Protein AF-A0A414LHN9-F1 (afdb_monomer_lite)

Radius of gyration: 17.64 Å; chains: 1; bounding box: 40×45×46 Å

Foldseek 3Di:
DPVVVVLLVLLVPDDPPPPLQQLLLLLLLVLLCVQPVDCSSVVSLLVNVVVCLVCVVPPNVPRDLLSSQSNLVSLVVNCVVPVDCSSVVVLVVSVVSQVPFDAAPLGAGDHPPCNPPQDALQSLLSHLLSVLLCCLPPNVVPCVVVNLSNLVPHDDDPRLLSSLNSLLSSLVSHDCVPVVSNVVSLVVSVVSLVPDDDDDPCLLSLLSSLLSQLSCCVVVSDPCVPRVVSSLVSLVVNSVDDDDSNDSNSSSSNSSSVSSNSRDD

pLDDT: mean 88.61, std 10.8, range [51.28, 98.5]

Organism: NCBI:txid360807

Sequence (265 aa):
MDFDKTIGGYLENTEWKGRTDIGCLLNGCRQMYAATQDERYQKFILQYVEKMSEEWENVFSKTDVTKKINAGSAWIFAYEKTGEEKYKEYIERMKDDLMGLSRTAEGSLCEEGDHKKLMTGQHLYEVLPFYMEYETRYHNKAGYNDIVNQLTEMRSGKDAIWYVMALIDVLDHMSIEIFEHYKSLQEIFKKTIKCIPLGGDAKMQKVCMGYAILKACNIGILNPEKYLETGRTLIDGAIDEPFDQKDDVSMGIMMMAYAQFIRVM

Secondary structure (DSSP, 8-state):
--HHHHHHHHHHHS--TT--S-HHHHHHHHHHHHHH--HHHHHHHHHHHHHHHHTTTTTGGGS-HHHHHHTTHHHHHHHHHH--HHHHHHHHHHHHHHHTSEE-TT--EE-TT-TTSPPPHHHHHHHHHHHHHHHHHHSTTTTHHHHHHHHHHPPP-TTHHHHHHHHHHHHHHS-TTSHHHHHHHHHHHHHHHHHS---SS-HHHHHHHHHHHHHHHHTTSS-HHHHHHHHHHHHHHHHTS---TT-HHHHHHHHHHHHHHHH--

Structure (mmCIF, N/CA/C/O backbone):
data_AF-A0A414LHN9-F1
#
_entry.id   AF-A0A414LHN9-F1
#
loop_
_atom_site.group_PDB
_atom_site.id
_atom_site.type_symbol
_atom_site.label_atom_id
_atom_site.label_alt_id
_atom_site.label_comp_id
_atom_site.label_asym_id
_atom_site.label_entity_id
_atom_site.label_seq_id
_atom_site.pdbx_PDB_ins_code
_atom_site.Cartn_x
_atom_site.Cartn_y
_atom_site.Cartn_z
_atom_site.occupancy
_atom_site.B_iso_or_equiv
_atom_site.auth_seq_id
_atom_site.auth_comp_id
_atom_site.auth_asym_id
_atom_site.auth_atom_id
_atom_site.pdbx_PDB_model_num
ATOM 1 N N . MET A 1 1 ? 1.727 -19.944 16.161 1.00 57.16 1 MET A N 1
ATOM 2 C CA . MET A 1 1 ? 1.417 -18.734 16.963 1.00 57.16 1 MET A CA 1
ATOM 3 C C . MET A 1 1 ? 0.062 -18.195 16.513 1.00 57.16 1 MET A C 1
ATOM 5 O O . MET A 1 1 ? -0.213 -18.299 15.328 1.00 57.16 1 MET A O 1
ATOM 9 N N . ASP A 1 2 ? -0.790 -17.673 17.401 1.00 74.75 2 ASP A N 1
ATOM 10 C CA . ASP A 1 2 ? -2.015 -16.972 16.968 1.00 74.75 2 ASP A CA 1
ATOM 11 C C . ASP A 1 2 ? -1.632 -15.545 16.554 1.00 74.75 2 ASP A C 1
ATOM 13 O O . ASP A 1 2 ? -1.394 -14.680 17.400 1.00 74.75 2 ASP A O 1
ATOM 17 N N . PHE A 1 3 ? -1.462 -15.347 15.247 1.00 77.25 3 PHE A N 1
ATOM 18 C CA . PHE A 1 3 ? -0.958 -14.097 14.689 1.00 77.25 3 PHE A CA 1
ATOM 19 C C . PHE A 1 3 ? -1.937 -12.934 14.912 1.00 77.25 3 PHE A C 1
ATOM 21 O O . PHE A 1 3 ? -1.505 -11.835 15.264 1.00 77.25 3 PHE A O 1
ATOM 28 N N . ASP A 1 4 ? -3.246 -13.192 14.851 1.00 75.31 4 ASP A N 1
ATOM 29 C CA . ASP A 1 4 ? -4.282 -12.188 15.118 1.00 75.31 4 ASP A CA 1
ATOM 30 C C . ASP A 1 4 ? -4.257 -11.720 16.573 1.00 75.31 4 ASP A C 1
ATOM 32 O O . ASP A 1 4 ? -4.419 -10.528 16.861 1.00 75.31 4 ASP A O 1
ATOM 36 N N . LYS A 1 5 ? -3.997 -12.636 17.513 1.00 79.00 5 LYS A N 1
ATOM 37 C CA . LYS A 1 5 ? -3.794 -12.276 18.920 1.00 79.00 5 LYS A CA 1
ATOM 38 C C . LYS A 1 5 ? -2.545 -11.415 19.116 1.00 79.00 5 LYS A C 1
ATOM 40 O O . LYS A 1 5 ? -2.595 -10.452 19.882 1.00 79.00 5 LYS A O 1
ATOM 45 N N . THR A 1 6 ? -1.445 -11.731 18.430 1.00 82.06 6 THR A N 1
ATOM 46 C CA . THR A 1 6 ? -0.209 -10.932 18.479 1.00 82.06 6 THR A CA 1
ATOM 47 C C . THR A 1 6 ? -0.441 -9.518 17.949 1.00 82.06 6 THR A C 1
ATOM 49 O O . THR A 1 6 ? -0.051 -8.556 18.611 1.00 82.06 6 THR A O 1
ATOM 52 N N . ILE A 1 7 ? -1.125 -9.375 16.809 1.00 83.38 7 ILE A N 1
ATOM 53 C CA . ILE A 1 7 ? -1.461 -8.061 16.251 1.00 83.38 7 ILE A CA 1
ATOM 54 C C . ILE A 1 7 ? -2.388 -7.286 17.194 1.00 83.38 7 ILE A C 1
ATOM 56 O O . ILE A 1 7 ? -2.150 -6.111 17.459 1.00 83.38 7 ILE A O 1
ATOM 60 N N . GLY A 1 8 ? -3.424 -7.933 17.740 1.00 81.81 8 GLY A N 1
ATOM 61 C CA . GLY A 1 8 ? -4.334 -7.292 18.692 1.00 81.81 8 GLY A CA 1
ATOM 62 C C . GLY A 1 8 ? -3.591 -6.726 19.903 1.00 81.81 8 GLY A C 1
ATOM 63 O O . GLY A 1 8 ? -3.731 -5.548 20.221 1.00 81.81 8 GLY A O 1
ATOM 64 N N . GLY A 1 9 ? -2.716 -7.534 20.512 1.00 83.00 9 GLY A N 1
ATOM 65 C CA . GLY A 1 9 ? -1.874 -7.085 21.620 1.00 83.00 9 GLY A CA 1
ATOM 66 C C . GLY A 1 9 ? -0.909 -5.961 21.231 1.00 83.00 9 GLY A C 1
ATOM 67 O O . GLY A 1 9 ? -0.658 -5.071 22.040 1.00 83.00 9 GLY A O 1
ATOM 68 N N . TYR A 1 10 ? -0.390 -5.959 20.002 1.00 84.25 10 TYR A N 1
ATOM 69 C CA . TYR A 1 10 ? 0.449 -4.873 19.497 1.00 84.25 10 TYR A CA 1
ATOM 70 C C . TYR A 1 10 ? -0.323 -3.550 19.420 1.00 84.25 10 TYR A C 1
ATOM 72 O O . TYR A 1 10 ? 0.146 -2.536 19.941 1.00 84.25 10 TYR A O 1
ATOM 80 N N . LEU A 1 11 ? -1.521 -3.558 18.823 1.00 85.44 11 LEU A N 1
ATOM 81 C CA . LEU A 1 11 ? -2.354 -2.359 18.667 1.00 85.44 11 LEU A CA 1
ATOM 82 C C . LEU A 1 11 ? -2.838 -1.802 20.016 1.00 85.44 11 LEU A C 1
ATOM 84 O O . LEU A 1 11 ? -2.952 -0.589 20.164 1.00 85.44 11 LEU A O 1
ATOM 88 N N . GLU A 1 12 ? -3.094 -2.667 21.003 1.00 82.31 12 GLU A N 1
ATOM 89 C CA . GLU A 1 12 ? -3.543 -2.268 22.346 1.00 82.31 12 GLU A CA 1
ATOM 90 C C . GLU A 1 12 ? -2.423 -1.685 23.221 1.00 82.31 12 GLU A C 1
ATOM 92 O O . GLU A 1 12 ? -2.675 -0.780 24.015 1.00 82.31 12 GLU A O 1
ATOM 97 N N . ASN A 1 13 ? -1.193 -2.197 23.099 1.00 74.56 13 ASN A N 1
ATOM 98 C CA . ASN A 1 13 ? -0.089 -1.841 24.001 1.00 74.56 13 ASN A CA 1
ATOM 99 C C . ASN A 1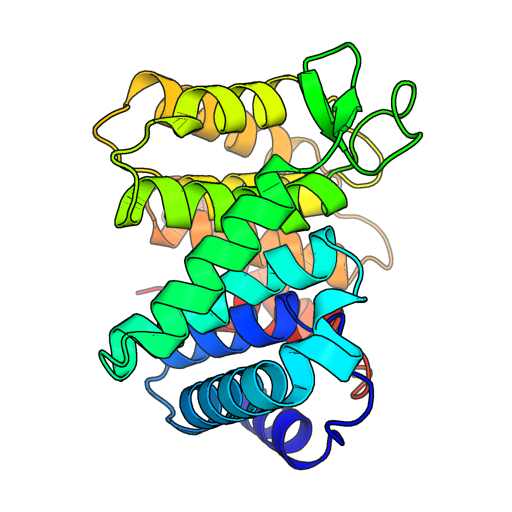 13 ? 0.817 -0.727 23.487 1.00 74.56 13 ASN A C 1
ATOM 101 O O . ASN A 1 13 ? 1.634 -0.200 24.245 1.00 74.56 13 ASN A O 1
ATOM 105 N N . THR A 1 14 ? 0.750 -0.394 22.204 1.00 65.44 14 THR A N 1
ATOM 106 C CA . THR A 1 14 ? 1.666 0.601 21.667 1.00 65.44 14 THR A CA 1
ATOM 107 C C . THR A 1 14 ? 1.131 2.018 21.941 1.00 65.44 14 THR A C 1
ATOM 109 O O . THR A 1 14 ? 0.052 2.413 21.497 1.00 65.44 14 THR A O 1
ATOM 112 N N . GLU A 1 15 ? 1.896 2.819 22.690 1.00 67.00 15 GLU A N 1
ATOM 113 C CA . GLU A 1 15 ? 1.552 4.220 22.952 1.00 67.00 15 GLU A CA 1
ATOM 114 C C . GLU A 1 15 ? 1.544 5.032 21.648 1.00 67.00 15 GLU A C 1
ATOM 116 O O . GLU A 1 15 ? 2.313 4.787 20.717 1.00 67.00 15 GLU A O 1
ATOM 121 N N . TRP A 1 16 ? 0.646 6.010 21.556 1.00 64.56 16 TRP A N 1
ATOM 122 C CA . TRP A 1 16 ? 0.495 6.836 20.354 1.00 64.56 16 TRP A CA 1
ATOM 123 C C . TRP A 1 16 ? 1.640 7.856 20.163 1.00 64.56 16 TRP A C 1
ATOM 125 O O . TRP A 1 16 ? 1.890 8.301 19.044 1.00 64.56 16 TRP A O 1
ATOM 135 N N . LYS A 1 17 ? 2.334 8.265 21.235 1.00 57.22 17 LYS A N 1
ATOM 136 C CA . LYS A 1 17 ? 3.267 9.406 21.192 1.00 57.22 17 LYS A CA 1
ATOM 137 C C . LYS A 1 17 ? 4.420 9.164 20.210 1.00 57.22 17 LYS A C 1
ATOM 139 O O . LYS A 1 17 ? 5.255 8.300 20.445 1.00 57.22 17 LYS A O 1
ATOM 144 N N . GLY A 1 18 ? 4.494 9.995 19.166 1.00 60.53 18 GLY A N 1
ATOM 145 C CA . GLY A 1 18 ? 5.629 10.045 18.235 1.00 60.53 18 GLY A CA 1
ATOM 146 C C . GLY A 1 18 ? 5.525 9.151 16.994 1.00 60.53 18 GLY A C 1
ATOM 147 O O . GLY A 1 18 ? 6.531 8.970 16.316 1.00 60.53 18 GLY A O 1
ATOM 148 N N . ARG A 1 19 ? 4.342 8.607 16.669 1.00 73.88 19 ARG A N 1
ATOM 149 C CA . ARG A 1 19 ? 4.149 7.734 15.494 1.00 73.88 19 ARG A CA 1
ATOM 150 C C . ARG A 1 19 ? 3.814 8.492 14.217 1.00 73.88 19 ARG A C 1
ATOM 152 O O . ARG A 1 19 ? 2.662 8.580 13.788 1.00 73.88 19 ARG A O 1
ATOM 159 N N . THR A 1 20 ? 4.851 9.044 13.613 1.00 73.38 20 THR A N 1
ATOM 160 C CA . THR A 1 20 ? 4.761 9.745 12.329 1.00 73.38 20 THR A CA 1
ATOM 161 C C . THR A 1 20 ? 5.183 8.874 11.144 1.00 73.38 20 THR A C 1
ATOM 163 O O . THR A 1 20 ? 4.899 9.222 10.005 1.00 73.38 20 THR A O 1
ATOM 166 N N . ASP A 1 21 ? 5.794 7.716 11.410 1.00 83.12 21 ASP A N 1
ATOM 167 C CA . ASP A 1 21 ? 6.283 6.748 10.420 1.00 83.12 21 ASP A CA 1
ATOM 168 C C . ASP A 1 21 ? 5.494 5.428 10.475 1.00 83.12 21 ASP A C 1
ATOM 170 O O . ASP A 1 21 ? 6.026 4.348 10.713 1.00 83.12 21 ASP A O 1
ATOM 174 N N . ILE A 1 22 ? 4.171 5.537 10.364 1.00 90.88 22 ILE A N 1
ATOM 175 C CA . ILE A 1 22 ? 3.222 4.442 10.631 1.00 90.88 22 ILE A CA 1
ATOM 176 C C . ILE A 1 22 ? 2.451 4.010 9.372 1.00 90.88 22 ILE A C 1
ATOM 178 O O . ILE A 1 22 ? 1.551 3.173 9.438 1.00 90.88 22 ILE A O 1
ATOM 182 N N . GLY A 1 23 ? 2.788 4.560 8.201 1.00 94.38 23 GLY A N 1
ATOM 183 C CA . GLY A 1 23 ? 2.045 4.318 6.961 1.00 94.38 23 GLY A CA 1
ATOM 184 C C . GLY A 1 23 ? 1.912 2.830 6.616 1.00 94.38 23 GLY A C 1
ATOM 185 O O . GLY A 1 23 ? 0.815 2.355 6.322 1.00 94.38 23 GLY A O 1
ATOM 186 N N . CYS A 1 24 ? 2.981 2.042 6.787 1.00 95.31 24 CYS A N 1
ATOM 187 C CA . CYS A 1 24 ? 2.923 0.585 6.616 1.00 95.31 24 CYS A CA 1
ATOM 188 C C . CYS A 1 24 ? 1.933 -0.088 7.577 1.00 95.31 24 CYS A C 1
ATOM 190 O O . CYS A 1 24 ? 1.193 -0.976 7.157 1.00 95.31 24 CYS A O 1
ATOM 192 N N . LEU A 1 25 ? 1.894 0.320 8.850 1.00 94.62 25 LEU A N 1
ATOM 193 C CA . LEU A 1 25 ? 0.976 -0.251 9.838 1.00 94.62 25 LEU A CA 1
ATOM 194 C C . LEU A 1 25 ? -0.480 0.086 9.521 1.00 94.62 25 LEU A C 1
ATOM 196 O O . LEU A 1 25 ? -1.341 -0.786 9.619 1.00 94.62 25 LEU A O 1
ATOM 200 N N . LEU A 1 26 ? -0.760 1.324 9.108 1.00 96.06 26 LEU A N 1
ATOM 201 C CA . LEU A 1 26 ? -2.103 1.739 8.698 1.00 96.06 26 LEU A CA 1
ATOM 202 C C . LEU A 1 26 ? -2.565 0.970 7.456 1.00 96.06 26 LEU A C 1
ATOM 204 O O . LEU A 1 26 ? -3.689 0.466 7.431 1.00 96.06 26 LEU A O 1
ATOM 208 N N . ASN A 1 27 ? -1.683 0.800 6.467 1.00 97.62 27 ASN A N 1
ATOM 209 C CA . ASN A 1 27 ? -1.943 -0.036 5.296 1.00 97.62 27 ASN A CA 1
ATOM 210 C C . ASN A 1 27 ? -2.172 -1.506 5.686 1.00 97.62 27 ASN A C 1
ATOM 212 O O . ASN A 1 27 ? -3.122 -2.127 5.206 1.00 97.62 27 ASN A O 1
ATOM 216 N N . GLY A 1 28 ? -1.379 -2.043 6.615 1.00 96.31 28 GLY A N 1
ATOM 217 C CA . GLY A 1 28 ? -1.586 -3.363 7.211 1.00 96.31 28 GLY A CA 1
ATOM 218 C C . GLY A 1 28 ? -2.952 -3.502 7.878 1.00 96.31 28 GLY A C 1
ATOM 219 O O . GLY A 1 28 ? -3.674 -4.456 7.596 1.00 96.31 28 GLY A O 1
ATOM 220 N N . CYS A 1 29 ? -3.358 -2.528 8.697 1.00 96.12 29 CYS A N 1
ATOM 221 C CA . CYS A 1 29 ? -4.679 -2.506 9.329 1.00 96.12 29 CYS A CA 1
ATOM 222 C C . CYS A 1 29 ? -5.790 -2.466 8.276 1.00 96.12 29 CYS A C 1
ATOM 224 O O . CYS A 1 29 ? -6.762 -3.211 8.381 1.00 96.12 29 CYS A O 1
ATOM 226 N N . ARG A 1 30 ? -5.637 -1.645 7.231 1.00 97.12 30 ARG A N 1
ATOM 227 C CA . ARG A 1 30 ? -6.623 -1.523 6.150 1.00 97.12 30 ARG A CA 1
ATOM 228 C C . ARG A 1 30 ? -6.823 -2.856 5.433 1.00 97.12 30 ARG A C 1
ATOM 230 O O . ARG A 1 30 ? -7.958 -3.264 5.191 1.00 97.12 30 ARG A O 1
ATOM 237 N N . GLN A 1 31 ? -5.731 -3.552 5.123 1.00 97.12 31 GLN A N 1
ATOM 238 C CA . GLN A 1 31 ? -5.785 -4.851 4.452 1.00 97.12 31 GLN A CA 1
ATOM 239 C C . GLN A 1 31 ? -6.313 -5.962 5.363 1.00 97.12 31 GLN A C 1
ATOM 241 O O . GLN A 1 31 ? -7.119 -6.772 4.906 1.00 97.12 31 GLN A O 1
ATOM 246 N N . MET A 1 32 ? -5.927 -5.975 6.642 1.00 96.00 32 MET A N 1
ATOM 247 C CA . MET A 1 32 ? -6.473 -6.913 7.626 1.00 96.00 32 MET A CA 1
ATOM 248 C C . MET A 1 32 ? -7.975 -6.712 7.806 1.00 96.00 32 MET A C 1
ATOM 250 O O . MET A 1 32 ? -8.722 -7.678 7.716 1.00 96.00 32 MET A O 1
ATOM 254 N N . TYR A 1 33 ? -8.439 -5.467 7.947 1.00 95.88 33 TYR A N 1
ATOM 255 C CA . TYR A 1 33 ? -9.867 -5.160 7.993 1.00 95.88 33 TYR A CA 1
ATOM 256 C C . TYR A 1 33 ? -10.598 -5.675 6.746 1.00 95.88 33 TYR A C 1
ATOM 258 O O . TYR A 1 33 ? -11.637 -6.320 6.861 1.00 95.88 33 TYR A O 1
ATOM 266 N N . ALA A 1 34 ? -10.045 -5.451 5.549 1.00 95.25 34 ALA A N 1
ATOM 267 C CA . ALA A 1 34 ? -10.632 -5.963 4.312 1.00 95.25 34 ALA A CA 1
ATOM 268 C C . ALA A 1 34 ? -10.704 -7.503 4.284 1.00 95.25 34 ALA A C 1
ATOM 270 O O . ALA A 1 34 ? -11.672 -8.055 3.764 1.00 95.25 34 ALA A O 1
ATOM 271 N N . ALA A 1 35 ? -9.703 -8.185 4.847 1.00 94.56 35 ALA A N 1
ATOM 272 C CA . ALA A 1 35 ? -9.611 -9.641 4.884 1.00 94.56 35 ALA A CA 1
ATOM 273 C C . ALA A 1 35 ? -10.527 -10.295 5.933 1.00 94.56 35 ALA A C 1
ATOM 275 O O . ALA A 1 35 ? -11.103 -11.345 5.661 1.00 94.56 35 ALA A O 1
ATOM 276 N N . THR A 1 36 ? -10.656 -9.697 7.121 1.00 93.88 36 THR A N 1
ATOM 277 C CA . THR A 1 36 ? -11.288 -10.337 8.290 1.00 93.88 36 THR A CA 1
ATOM 278 C C . THR A 1 36 ? -12.607 -9.701 8.715 1.00 93.88 36 THR A C 1
ATOM 280 O O . THR A 1 36 ? -13.378 -10.337 9.426 1.00 93.88 36 THR A O 1
ATOM 283 N N . GLN A 1 37 ? -12.870 -8.455 8.305 1.00 93.62 37 GLN A N 1
ATOM 284 C CA . GLN A 1 37 ? -13.946 -7.600 8.828 1.00 93.62 37 GLN A CA 1
ATOM 285 C C . GLN A 1 37 ? -13.855 -7.326 10.343 1.00 93.62 37 GLN A C 1
ATOM 287 O O . GLN A 1 37 ? -14.825 -6.878 10.952 1.00 93.62 37 GLN A O 1
ATOM 292 N N . ASP A 1 38 ? -12.695 -7.553 10.967 1.00 93.38 38 ASP A N 1
ATOM 293 C CA . ASP A 1 38 ? -12.496 -7.287 12.392 1.00 93.38 38 ASP A CA 1
ATOM 294 C C . ASP A 1 38 ? -12.368 -5.780 12.665 1.00 93.38 38 ASP A C 1
ATOM 296 O O . ASP A 1 38 ? -11.432 -5.103 12.224 1.00 93.38 38 ASP A O 1
ATOM 300 N N . GLU A 1 39 ? -13.318 -5.244 13.430 1.00 93.62 39 GLU A N 1
ATOM 301 C CA . GLU A 1 39 ? -13.442 -3.814 13.709 1.00 93.62 39 GLU A CA 1
ATOM 302 C C . GLU A 1 39 ? -12.257 -3.216 14.473 1.00 93.62 39 GLU A C 1
ATOM 304 O O . GLU A 1 39 ? -12.074 -1.997 14.435 1.00 93.62 39 GLU A O 1
ATOM 309 N N . ARG A 1 40 ? -11.416 -4.024 15.135 1.00 92.69 40 ARG A N 1
ATOM 310 C CA . ARG A 1 40 ? -10.227 -3.526 15.848 1.00 92.69 40 ARG A CA 1
ATOM 311 C C . ARG A 1 40 ? -9.291 -2.757 14.914 1.00 92.69 40 ARG A C 1
ATOM 313 O O . ARG A 1 40 ? -8.775 -1.707 15.295 1.00 92.69 40 ARG A O 1
ATOM 320 N N . TYR A 1 41 ? -9.135 -3.226 13.676 1.00 94.31 41 TYR A N 1
ATOM 321 C CA . TYR A 1 41 ? -8.309 -2.574 12.660 1.00 94.31 41 TYR A CA 1
ATOM 322 C C . TYR A 1 41 ? -8.911 -1.249 12.182 1.00 94.31 41 TYR A C 1
ATOM 324 O O . TYR A 1 41 ? -8.214 -0.238 12.117 1.00 94.31 41 TYR A O 1
ATOM 332 N N . GLN A 1 42 ? -10.218 -1.231 11.896 1.00 95.19 42 GLN A N 1
ATOM 333 C CA . GLN A 1 42 ? -10.928 -0.005 11.524 1.00 95.19 42 GLN A CA 1
ATOM 334 C C . GLN A 1 42 ? -10.853 1.027 12.652 1.00 95.19 42 GLN A C 1
ATOM 336 O O . GLN A 1 42 ? -10.545 2.190 12.405 1.00 95.19 42 GLN A O 1
ATOM 341 N N . LYS A 1 43 ? -11.114 0.602 13.892 1.00 94.31 43 LYS A N 1
ATOM 342 C CA . LYS A 1 43 ? -11.067 1.466 15.071 1.00 94.31 43 LYS A CA 1
ATOM 343 C C . LYS A 1 43 ? -9.692 2.106 15.234 1.00 94.31 43 LYS A C 1
ATOM 345 O O . LYS A 1 43 ? -9.626 3.308 15.468 1.00 94.31 43 LYS A O 1
ATOM 350 N N . PHE A 1 44 ? -8.620 1.332 15.068 1.00 94.12 44 PHE A N 1
ATOM 351 C CA . PHE A 1 44 ? -7.257 1.855 15.126 1.00 94.12 44 PHE A CA 1
ATOM 352 C C . PHE A 1 44 ? -7.014 2.944 14.070 1.00 94.12 44 PHE A C 1
ATOM 354 O O . PHE A 1 44 ? -6.535 4.025 14.409 1.00 94.12 44 PHE A O 1
ATOM 361 N N . ILE A 1 45 ? -7.407 2.699 12.813 1.00 95.69 45 ILE A N 1
ATOM 362 C CA . ILE A 1 45 ? -7.256 3.678 11.724 1.00 95.69 45 ILE A CA 1
ATOM 363 C C . ILE A 1 45 ? -8.029 4.964 12.035 1.00 95.69 45 ILE A C 1
ATOM 365 O O . ILE A 1 45 ? -7.453 6.048 11.968 1.00 95.69 45 ILE A O 1
ATOM 369 N N . LEU A 1 46 ? -9.308 4.853 12.412 1.00 96.12 46 LEU A N 1
ATOM 370 C CA . LEU A 1 46 ? -10.162 6.014 12.690 1.00 96.12 46 LEU A CA 1
ATOM 371 C C . LEU A 1 46 ? -9.652 6.838 13.882 1.00 96.12 46 LEU A C 1
ATOM 373 O O . LEU A 1 46 ? -9.643 8.064 13.827 1.00 96.12 46 LEU A O 1
ATOM 377 N N . GLN A 1 47 ? -9.165 6.182 14.938 1.00 93.44 47 GLN A N 1
ATOM 378 C CA . GLN A 1 47 ? -8.554 6.871 16.078 1.00 93.44 47 GLN A CA 1
ATOM 379 C C . GLN A 1 47 ? -7.263 7.600 15.692 1.00 93.44 47 GLN A C 1
ATOM 381 O O . GLN A 1 47 ? -7.018 8.705 16.177 1.00 93.44 47 GLN A O 1
ATOM 386 N N . TYR A 1 48 ? -6.443 6.997 14.826 1.00 93.50 48 TYR A N 1
ATOM 387 C CA . TYR A 1 48 ? -5.217 7.626 14.348 1.00 93.50 48 TYR A CA 1
ATOM 388 C C . TYR A 1 48 ? -5.512 8.881 13.524 1.00 93.50 48 TYR A C 1
ATOM 390 O O . TYR A 1 48 ? -4.985 9.946 13.843 1.00 93.50 48 TYR A O 1
ATOM 398 N N . VAL A 1 49 ? -6.365 8.781 12.497 1.00 94.88 49 VAL A N 1
ATOM 399 C CA . VAL A 1 49 ? -6.648 9.920 11.606 1.00 94.88 49 VAL A CA 1
ATOM 400 C C . VAL A 1 49 ? -7.319 11.068 12.347 1.00 94.88 49 VAL A C 1
ATOM 402 O O . VAL A 1 49 ? -6.973 12.216 12.086 1.00 94.88 49 VAL A O 1
ATOM 405 N N . GLU A 1 50 ? -8.220 10.789 13.296 1.00 94.62 50 GLU A N 1
ATOM 406 C CA . GLU A 1 50 ? -8.868 11.834 14.092 1.00 94.62 50 GLU A CA 1
ATOM 407 C C . GLU A 1 50 ? -7.822 12.618 14.882 1.00 94.62 50 GLU A C 1
ATOM 409 O O . GLU A 1 50 ? -7.719 13.838 14.773 1.00 94.62 50 GLU A O 1
ATOM 414 N N . LYS A 1 51 ? -6.952 11.897 15.589 1.00 91.50 51 LYS A N 1
ATOM 415 C CA . LYS A 1 51 ? -5.915 12.517 16.400 1.00 91.50 51 LYS A CA 1
ATOM 416 C C . LYS A 1 51 ? -4.874 13.271 15.570 1.00 91.50 51 LYS A C 1
ATOM 418 O O . LYS A 1 51 ? -4.473 14.372 15.935 1.00 91.50 51 LYS A O 1
ATOM 423 N N . MET A 1 52 ? -4.437 12.712 14.443 1.00 91.31 52 MET A N 1
ATOM 424 C CA . MET A 1 52 ? -3.489 13.398 13.557 1.00 91.31 52 MET A CA 1
ATOM 425 C C . MET A 1 52 ? -4.104 14.614 12.865 1.00 91.31 52 MET A C 1
ATOM 427 O O . MET A 1 52 ? -3.382 15.550 12.532 1.00 91.31 52 MET A O 1
ATOM 431 N N . SER A 1 53 ? -5.424 14.620 12.677 1.00 92.50 53 SER A N 1
ATOM 432 C CA . SER A 1 53 ? -6.161 15.785 12.188 1.00 92.50 53 SER A CA 1
ATOM 433 C C . SER A 1 53 ? -6.159 16.912 13.230 1.00 92.50 53 SER A C 1
ATOM 435 O O . SER A 1 53 ? -5.854 18.055 12.888 1.00 92.50 53 SER A O 1
ATOM 437 N N . GLU A 1 54 ? -6.391 16.596 14.511 1.00 92.06 54 GLU A N 1
ATOM 438 C CA . GLU A 1 54 ? -6.290 17.559 15.624 1.00 92.06 54 GLU A CA 1
ATOM 439 C C . GLU A 1 54 ? -4.866 18.112 15.799 1.00 92.06 54 GLU A C 1
ATOM 441 O O . GLU A 1 54 ? -4.664 19.303 16.045 1.00 92.06 54 GLU A O 1
ATOM 446 N N . GLU A 1 55 ? -3.856 17.255 15.646 1.00 91.06 55 GLU A N 1
ATOM 447 C CA . GLU A 1 55 ? -2.447 17.624 15.793 1.00 91.06 55 GLU A CA 1
ATOM 448 C C . GLU A 1 55 ? -1.792 18.078 14.482 1.00 91.06 55 GLU A C 1
ATOM 450 O O . GLU A 1 55 ? -0.566 18.246 14.427 1.00 91.06 55 GLU A O 1
ATOM 455 N N . TRP A 1 56 ? -2.590 18.319 13.435 1.00 91.94 56 TRP A N 1
ATOM 456 C CA . TRP A 1 56 ? -2.075 18.583 12.096 1.00 91.94 56 TRP A CA 1
ATOM 457 C C . TRP A 1 56 ? -1.088 19.749 12.080 1.00 91.94 56 TRP A C 1
ATOM 459 O O . TRP A 1 56 ? 0.050 19.583 11.655 1.00 91.94 56 TRP A O 1
ATOM 469 N N . GLU A 1 57 ? -1.483 20.915 12.595 1.00 92.25 57 GLU A N 1
ATOM 470 C CA . GLU A 1 57 ? -0.645 22.125 12.557 1.00 92.25 57 GLU A CA 1
ATOM 471 C C . GLU A 1 57 ? 0.573 22.051 13.494 1.00 92.25 57 GLU A C 1
ATOM 473 O O . GLU A 1 57 ? 1.590 22.718 13.283 1.00 92.25 57 GLU A O 1
ATOM 478 N N . ASN A 1 58 ? 0.491 21.229 14.541 1.00 88.69 58 ASN A N 1
ATOM 479 C CA . ASN A 1 58 ? 1.492 21.194 15.602 1.00 88.69 58 ASN A CA 1
ATOM 480 C C . ASN A 1 58 ? 2.575 20.141 15.360 1.00 88.69 58 ASN A C 1
ATOM 482 O O . ASN A 1 58 ? 3.748 20.417 15.641 1.00 88.69 58 ASN A O 1
ATOM 486 N N . VAL A 1 59 ? 2.186 18.974 14.842 1.00 86.94 59 VAL A N 1
ATOM 487 C CA . VAL A 1 59 ? 3.036 17.782 14.721 1.00 86.94 59 VAL A CA 1
ATOM 488 C C . VAL A 1 59 ? 3.072 17.270 13.286 1.00 86.94 59 VAL A C 1
ATOM 490 O O . VAL A 1 59 ? 4.155 17.114 12.721 1.00 86.94 59 VAL A O 1
ATOM 493 N N . PHE A 1 60 ? 1.916 17.013 12.674 1.00 86.62 60 PHE A N 1
ATOM 494 C CA . PHE A 1 60 ? 1.888 16.240 11.431 1.00 86.62 60 PHE A CA 1
ATOM 495 C C . PHE A 1 60 ? 2.347 17.027 10.203 1.00 86.62 60 PHE A C 1
ATOM 497 O O . PHE A 1 60 ? 3.061 16.489 9.364 1.00 86.62 60 PHE A O 1
ATOM 504 N N . SER A 1 61 ? 2.036 18.321 10.127 1.00 86.88 61 SER A N 1
ATOM 505 C CA . SER A 1 61 ? 2.492 19.212 9.052 1.00 86.88 61 SER A CA 1
ATOM 506 C C . SER A 1 61 ? 4.017 19.323 8.973 1.00 86.88 61 SER A C 1
ATOM 508 O O . SER A 1 61 ? 4.552 19.596 7.904 1.00 86.88 61 SER A O 1
ATOM 510 N N . LYS A 1 62 ? 4.712 19.075 10.090 1.00 88.19 62 LYS A N 1
ATOM 511 C CA . LYS A 1 62 ? 6.178 19.106 10.223 1.00 88.19 62 LYS A CA 1
ATOM 512 C C . LYS A 1 62 ? 6.826 17.732 10.049 1.00 88.19 62 LYS A C 1
ATOM 514 O O . LYS A 1 62 ? 8.045 17.621 10.142 1.00 88.19 62 LYS A O 1
ATOM 519 N N . THR A 1 63 ? 6.020 16.685 9.884 1.00 86.69 63 THR A N 1
ATOM 520 C CA . THR A 1 63 ? 6.517 15.344 9.570 1.00 86.69 63 THR A CA 1
ATOM 521 C C . THR A 1 63 ? 7.094 15.342 8.165 1.00 86.69 63 THR A C 1
ATOM 523 O O . THR A 1 63 ? 6.641 16.098 7.305 1.00 86.69 63 THR A O 1
ATOM 526 N N . ASP A 1 64 ? 8.074 14.469 7.943 1.00 89.75 64 ASP A N 1
ATOM 527 C CA . ASP A 1 64 ? 8.572 14.178 6.608 1.00 89.75 64 ASP A CA 1
ATOM 528 C C . ASP A 1 64 ? 7.418 13.943 5.620 1.00 89.75 64 ASP A C 1
ATOM 530 O O . ASP A 1 64 ? 6.471 13.199 5.910 1.00 89.75 64 ASP A O 1
ATOM 534 N N . VAL A 1 65 ? 7.480 14.606 4.464 1.00 92.19 65 VAL A N 1
ATOM 535 C CA . VAL A 1 65 ? 6.393 14.569 3.486 1.00 92.19 65 VAL A CA 1
ATOM 536 C C . VAL A 1 65 ? 6.138 13.133 3.040 1.00 92.19 65 VAL A C 1
ATOM 538 O O . VAL A 1 65 ? 4.985 12.715 3.049 1.00 92.19 65 VAL A O 1
ATOM 541 N N . THR A 1 66 ? 7.171 12.342 2.744 1.00 91.56 66 THR A N 1
ATOM 542 C CA . THR A 1 66 ? 7.015 10.967 2.239 1.00 91.56 66 THR A CA 1
ATOM 543 C C . THR A 1 66 ? 6.300 10.065 3.246 1.00 91.56 66 THR A C 1
ATOM 545 O O . THR A 1 66 ? 5.375 9.337 2.885 1.00 91.56 66 THR A O 1
ATOM 548 N N . LYS A 1 67 ? 6.625 10.197 4.537 1.00 91.38 67 LYS A N 1
ATOM 549 C CA . LYS A 1 67 ? 5.971 9.454 5.628 1.00 91.38 67 LYS A CA 1
ATOM 550 C C . LYS A 1 67 ? 4.502 9.829 5.780 1.00 91.38 67 LYS A C 1
ATOM 552 O O . LYS A 1 67 ? 3.647 8.958 5.952 1.00 91.38 67 LYS A O 1
ATOM 557 N N . LYS A 1 68 ? 4.203 11.128 5.674 1.00 93.06 68 LYS A N 1
ATOM 558 C CA . LYS A 1 68 ? 2.832 11.649 5.664 1.00 93.06 68 LYS A CA 1
ATOM 559 C C . LYS A 1 68 ? 2.045 11.105 4.468 1.00 93.06 68 LYS A C 1
ATOM 561 O O . LYS A 1 68 ? 0.919 10.652 4.659 1.00 93.06 68 LYS A O 1
ATOM 566 N N . ILE A 1 69 ? 2.644 11.081 3.274 1.00 96.31 69 ILE A N 1
ATOM 567 C CA . ILE A 1 69 ? 2.018 10.521 2.067 1.00 96.31 69 ILE A CA 1
ATOM 568 C C . ILE A 1 69 ? 1.747 9.019 2.219 1.00 96.31 69 ILE A C 1
ATOM 570 O O . ILE A 1 69 ? 0.639 8.576 1.917 1.00 96.31 69 ILE A O 1
ATOM 574 N N . ASN A 1 70 ? 2.692 8.245 2.762 1.00 95.69 70 ASN A N 1
ATOM 575 C CA . ASN A 1 70 ? 2.515 6.804 2.986 1.00 95.69 70 ASN A CA 1
ATOM 576 C C . ASN A 1 70 ? 1.297 6.512 3.889 1.00 95.69 70 ASN A C 1
ATOM 578 O O . ASN A 1 70 ? 0.549 5.559 3.667 1.00 95.69 70 ASN A O 1
ATOM 582 N N . ALA A 1 71 ? 1.044 7.376 4.878 1.00 95.19 71 ALA A N 1
ATOM 583 C CA . ALA A 1 71 ? -0.117 7.285 5.760 1.00 95.19 71 ALA A CA 1
ATOM 584 C C . ALA A 1 71 ? -1.445 7.744 5.119 1.00 95.19 71 ALA A C 1
ATOM 586 O O . ALA A 1 71 ? -2.509 7.491 5.686 1.00 95.19 71 ALA A O 1
ATOM 587 N N . GLY A 1 72 ? -1.427 8.399 3.954 1.00 96.06 72 GLY A N 1
ATOM 588 C CA . GLY A 1 72 ? -2.606 9.050 3.373 1.00 96.06 72 GLY A CA 1
ATOM 589 C C . GLY A 1 72 ? -3.745 8.108 2.983 1.00 96.06 72 GLY A C 1
ATOM 590 O O . GLY A 1 72 ? -4.915 8.499 3.015 1.00 96.06 72 GLY A O 1
ATOM 591 N N . SER A 1 73 ? -3.444 6.834 2.723 1.00 94.44 73 SER A N 1
ATOM 592 C CA . SER A 1 73 ? -4.458 5.799 2.478 1.00 94.44 73 SER A CA 1
ATOM 593 C C . SER A 1 73 ? -5.417 5.607 3.667 1.00 94.44 73 SER A C 1
ATOM 595 O O . SER A 1 73 ? -6.558 5.174 3.481 1.00 94.44 73 SER A O 1
ATOM 597 N N . ALA A 1 74 ? -4.990 5.973 4.883 1.00 97.25 74 ALA A N 1
ATOM 598 C CA . ALA A 1 74 ? -5.818 5.961 6.083 1.00 97.25 74 ALA A CA 1
ATOM 599 C C . ALA A 1 74 ? -6.917 7.031 6.048 1.00 97.25 74 ALA A C 1
ATOM 601 O O . ALA A 1 74 ? -8.042 6.753 6.460 1.00 97.25 74 ALA A O 1
ATOM 602 N N . TRP A 1 75 ? -6.628 8.226 5.520 1.00 98.25 75 TRP A N 1
ATOM 603 C CA . TRP A 1 75 ? -7.636 9.277 5.348 1.00 98.25 75 TRP A CA 1
ATOM 604 C C . TRP A 1 75 ? -8.615 8.936 4.228 1.00 98.25 75 TRP A C 1
ATOM 606 O O . TRP A 1 75 ? -9.812 9.159 4.391 1.00 98.25 75 TRP A O 1
ATOM 616 N N . ILE A 1 76 ? -8.134 8.321 3.140 1.00 98.38 76 ILE A N 1
ATOM 617 C CA . ILE A 1 76 ? -9.000 7.761 2.088 1.00 98.38 76 ILE A CA 1
ATOM 618 C C . ILE A 1 76 ? -9.972 6.741 2.698 1.00 98.38 76 ILE A C 1
ATOM 620 O O . ILE A 1 76 ? -11.184 6.850 2.520 1.00 98.38 76 ILE A O 1
ATOM 624 N N . PHE A 1 77 ? -9.454 5.800 3.493 1.00 98.25 77 PHE A N 1
ATOM 625 C CA . PHE A 1 77 ? -10.275 4.813 4.191 1.00 98.25 77 PHE A CA 1
ATOM 626 C C . PHE A 1 77 ? -11.281 5.456 5.156 1.00 98.25 77 PHE A C 1
ATOM 628 O O . PHE A 1 77 ? -12.440 5.046 5.197 1.00 98.25 77 PHE A O 1
ATOM 635 N N . ALA A 1 78 ? -10.861 6.462 5.925 1.00 98.44 78 ALA A N 1
ATOM 636 C CA . ALA A 1 78 ? -11.737 7.162 6.857 1.00 98.44 78 ALA A CA 1
ATOM 637 C C . ALA A 1 78 ? -12.882 7.877 6.133 1.00 98.44 78 ALA A C 1
ATOM 639 O O . ALA A 1 78 ? -14.039 7.695 6.507 1.00 98.44 78 ALA A O 1
ATOM 640 N N . TYR A 1 79 ? -12.581 8.600 5.048 1.00 98.50 79 TYR A N 1
ATOM 641 C CA . TYR A 1 79 ? -13.594 9.249 4.218 1.00 98.50 79 TYR A CA 1
ATOM 642 C C . TYR A 1 79 ? -14.602 8.242 3.653 1.00 98.50 79 TYR A C 1
ATOM 644 O O . TYR A 1 79 ? -15.806 8.456 3.756 1.00 98.50 79 TYR A O 1
ATOM 652 N N . GLU A 1 80 ? -14.141 7.103 3.135 1.00 96.88 80 GLU A N 1
ATOM 653 C CA . GLU A 1 80 ? -15.025 6.046 2.621 1.00 96.88 80 GLU A CA 1
ATOM 654 C C . GLU A 1 80 ? -15.924 5.427 3.689 1.00 96.88 80 GLU A C 1
ATOM 656 O O . GLU A 1 80 ? -17.038 4.994 3.390 1.00 96.88 80 GLU A O 1
ATOM 661 N N . LYS A 1 81 ? -15.442 5.353 4.932 1.00 96.75 81 LYS A N 1
ATOM 662 C CA . LYS A 1 81 ? -16.183 4.743 6.036 1.00 96.75 81 LYS A CA 1
ATOM 663 C C . LYS A 1 81 ? -17.183 5.684 6.684 1.00 96.75 81 LYS A C 1
ATOM 665 O O . LYS A 1 81 ? -18.223 5.206 7.133 1.00 96.75 81 LYS A O 1
ATOM 670 N N . THR A 1 82 ? -16.882 6.977 6.758 1.00 97.12 82 THR A N 1
ATOM 671 C CA . THR A 1 82 ? -17.7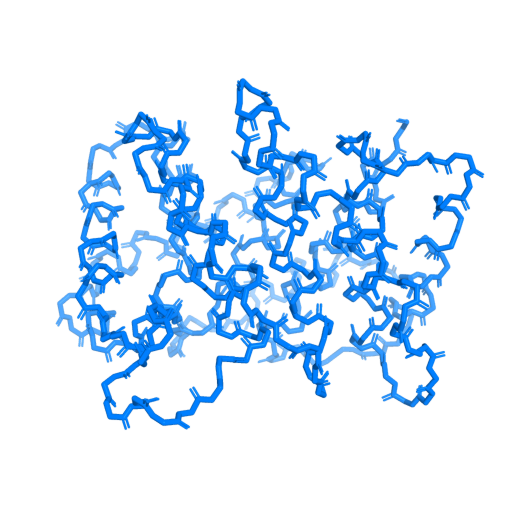08 7.938 7.504 1.00 97.12 82 THR A CA 1
ATOM 672 C C . THR A 1 82 ? -18.451 8.929 6.613 1.00 97.12 82 THR A C 1
ATOM 674 O O . THR A 1 82 ? -19.494 9.436 7.017 1.00 97.12 82 THR A O 1
ATOM 677 N N . GLY A 1 83 ? -17.939 9.215 5.414 1.00 97.31 83 GLY A N 1
ATOM 678 C CA . GLY A 1 83 ? -18.427 10.291 4.551 1.00 97.31 83 GLY A CA 1
ATOM 679 C C . GLY A 1 83 ? -18.133 11.700 5.082 1.00 97.31 83 GLY A C 1
ATOM 680 O O . GLY A 1 83 ? -18.693 12.668 4.573 1.00 97.31 83 GLY A O 1
ATOM 681 N N . GLU A 1 84 ? -17.294 11.848 6.113 1.00 97.88 84 GLU A N 1
ATOM 682 C CA . GLU A 1 84 ? -16.975 13.159 6.686 1.00 97.88 84 GLU A CA 1
ATOM 683 C C . GLU A 1 84 ? -15.996 13.936 5.796 1.00 97.88 84 GLU A C 1
ATOM 685 O O . GLU A 1 84 ? -14.826 13.572 5.668 1.00 97.88 84 GLU A O 1
ATOM 690 N N . GLU A 1 85 ? -16.452 15.060 5.236 1.00 97.38 85 GLU A N 1
ATOM 691 C CA . GLU A 1 85 ? -15.674 15.895 4.304 1.00 97.38 85 GLU A CA 1
ATOM 692 C C . GLU A 1 85 ? -14.336 16.394 4.873 1.00 97.38 85 GLU A C 1
ATOM 694 O O . GLU A 1 85 ? -13.384 16.564 4.114 1.00 97.38 85 GLU A O 1
ATOM 699 N N . LYS A 1 86 ? -14.202 16.525 6.202 1.00 97.31 86 LYS A N 1
ATOM 700 C CA . LYS A 1 86 ? -12.927 16.884 6.847 1.00 97.31 86 LYS A CA 1
ATOM 701 C C . LYS A 1 86 ? -11.787 15.948 6.426 1.00 97.31 86 LYS A C 1
ATOM 703 O O . LYS A 1 86 ? -10.665 16.393 6.216 1.00 97.31 86 LYS A O 1
ATOM 708 N N . TYR A 1 87 ? -12.060 14.650 6.252 1.00 98.00 87 TYR A N 1
ATOM 709 C CA . TYR A 1 87 ? -11.033 13.696 5.831 1.00 98.00 87 TYR A CA 1
ATOM 710 C C . TYR A 1 87 ? -10.613 13.924 4.381 1.00 98.00 87 TYR A C 1
ATOM 712 O O . TYR A 1 87 ? -9.430 13.800 4.073 1.00 98.00 87 TYR A O 1
ATOM 720 N N . LYS A 1 88 ? -11.545 14.331 3.515 1.00 97.25 88 LYS A N 1
ATOM 721 C CA . LYS A 1 88 ? -11.245 14.708 2.134 1.00 97.25 88 LYS A CA 1
ATOM 722 C C . LYS A 1 88 ? -10.368 15.951 2.053 1.00 97.25 88 LYS A C 1
ATOM 724 O O . LYS A 1 88 ? -9.422 15.961 1.275 1.00 97.25 88 LYS A O 1
ATOM 729 N N . GLU A 1 89 ? -10.606 16.948 2.900 1.00 97.75 89 GLU A N 1
ATOM 730 C CA . GLU A 1 89 ? -9.734 18.126 2.986 1.00 97.75 89 GLU A CA 1
ATOM 731 C C . GLU A 1 89 ? -8.282 17.732 3.304 1.00 97.75 89 GLU A C 1
ATOM 733 O O . GLU A 1 89 ? -7.356 18.222 2.661 1.00 97.75 89 GLU A O 1
ATOM 738 N N . TYR A 1 90 ? -8.054 16.792 4.227 1.00 97.56 90 TYR A N 1
ATOM 739 C CA . TYR A 1 90 ? -6.703 16.294 4.512 1.00 97.56 90 TYR A CA 1
ATOM 740 C C . TYR A 1 90 ? -6.094 15.471 3.369 1.00 97.56 90 TYR A C 1
ATOM 742 O O . TYR A 1 90 ? -4.888 15.574 3.147 1.00 97.56 90 TYR A O 1
ATOM 750 N N . ILE A 1 91 ? -6.894 14.701 2.622 1.00 98.25 91 ILE A N 1
ATOM 751 C CA . ILE A 1 91 ? -6.427 14.000 1.411 1.00 98.25 91 ILE A CA 1
ATOM 752 C C . ILE A 1 91 ? -5.892 15.014 0.391 1.00 98.25 91 ILE A C 1
ATOM 754 O O . ILE A 1 91 ? -4.791 14.828 -0.129 1.00 98.25 91 ILE A O 1
ATOM 758 N N . GLU A 1 92 ? -6.626 16.105 0.147 1.00 98.06 92 GLU A N 1
ATOM 759 C CA . GLU A 1 92 ? -6.182 17.171 -0.761 1.00 98.06 92 GLU A CA 1
ATOM 760 C C . GLU A 1 92 ? -4.901 17.847 -0.257 1.00 98.06 92 GLU A C 1
ATOM 762 O O . GLU A 1 92 ? -3.964 18.033 -1.030 1.00 98.06 92 GLU A O 1
ATOM 767 N N . ARG A 1 93 ? -4.798 18.124 1.052 1.00 97.12 93 ARG A N 1
ATOM 768 C CA . ARG A 1 93 ? -3.574 18.688 1.654 1.00 97.12 93 ARG A CA 1
ATOM 769 C C . ARG A 1 93 ? -2.361 17.784 1.448 1.00 97.12 93 ARG A C 1
ATOM 771 O O . ARG A 1 93 ? -1.311 18.270 1.046 1.00 97.12 93 ARG A O 1
ATOM 778 N N . MET A 1 94 ? -2.504 16.477 1.673 1.00 96.44 94 MET A N 1
ATOM 779 C CA . MET A 1 94 ? -1.427 15.516 1.410 1.00 96.44 94 MET A CA 1
ATOM 780 C C . MET A 1 94 ? -1.058 15.471 -0.067 1.00 96.44 94 MET A C 1
ATOM 782 O O . MET A 1 94 ? 0.119 15.435 -0.408 1.00 96.44 94 MET A O 1
ATOM 786 N N . LYS A 1 95 ? -2.039 15.504 -0.968 1.00 96.81 95 LYS A N 1
ATOM 787 C CA . LYS A 1 95 ? -1.753 15.583 -2.399 1.00 96.81 95 LYS A CA 1
ATOM 788 C C . LYS A 1 95 ? -1.013 16.882 -2.758 1.00 96.81 95 LYS A C 1
ATOM 790 O O . LYS A 1 95 ? -0.118 16.850 -3.600 1.00 96.81 95 LYS A O 1
ATOM 795 N N . ASP A 1 96 ? -1.335 18.007 -2.130 1.00 96.62 96 ASP A N 1
ATOM 796 C CA . ASP A 1 96 ? -0.613 19.263 -2.351 1.00 96.62 96 ASP A CA 1
ATOM 797 C C . ASP A 1 96 ? 0.818 19.195 -1.809 1.00 96.62 96 ASP A C 1
ATOM 799 O O . ASP A 1 96 ? 1.747 19.612 -2.501 1.00 96.62 96 ASP A O 1
ATOM 803 N N . ASP A 1 97 ? 1.019 18.583 -0.640 1.00 95.31 97 ASP A N 1
ATOM 804 C CA . ASP A 1 97 ? 2.350 18.300 -0.097 1.00 95.31 97 ASP A CA 1
ATOM 805 C C . ASP A 1 97 ? 3.175 17.417 -1.053 1.00 95.31 97 ASP A C 1
ATOM 807 O O . ASP A 1 97 ? 4.339 17.709 -1.323 1.00 95.31 97 ASP A O 1
ATOM 811 N N . LEU A 1 98 ? 2.562 16.369 -1.618 1.00 95.69 98 LEU A N 1
ATOM 812 C CA . LEU A 1 98 ? 3.183 15.484 -2.606 1.00 95.69 98 LEU A CA 1
ATOM 813 C C . LEU A 1 98 ? 3.598 16.247 -3.874 1.00 95.69 98 LEU A C 1
ATOM 815 O O . LEU A 1 98 ? 4.702 16.054 -4.378 1.00 95.69 98 LEU A O 1
ATOM 819 N N . MET A 1 99 ? 2.726 17.111 -4.397 1.00 94.62 99 MET A N 1
ATOM 820 C CA . MET A 1 99 ? 3.022 17.928 -5.583 1.00 94.62 99 MET A CA 1
ATOM 821 C C . MET A 1 99 ? 4.016 19.061 -5.301 1.00 94.62 99 MET A C 1
ATOM 823 O O . MET A 1 99 ? 4.586 19.612 -6.242 1.00 94.62 99 MET A O 1
ATOM 827 N N . GLY A 1 100 ? 4.235 19.396 -4.027 1.00 93.56 100 GLY A N 1
ATOM 828 C CA . GLY A 1 100 ? 5.264 20.328 -3.574 1.00 93.56 100 GLY A CA 1
ATOM 829 C C . GLY A 1 100 ? 6.673 19.730 -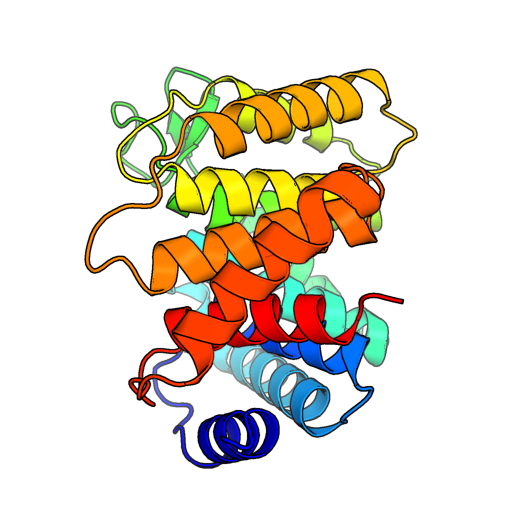3.514 1.00 93.56 100 GLY A C 1
ATOM 830 O O . GLY A 1 100 ? 7.631 20.483 -3.336 1.00 93.56 100 GLY A O 1
ATOM 831 N N . LEU A 1 101 ? 6.824 18.408 -3.670 1.00 91.94 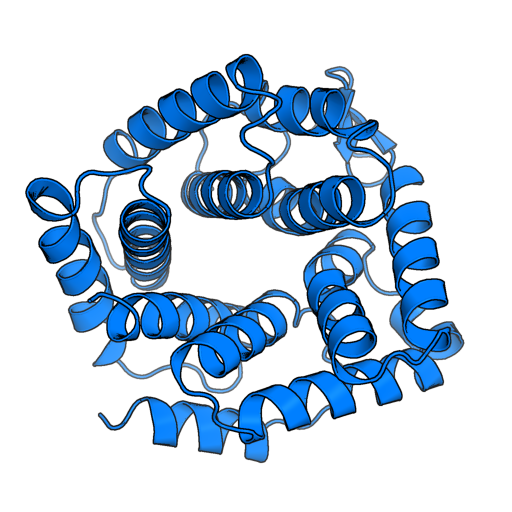101 LEU A N 1
ATOM 832 C CA . LEU A 1 101 ? 8.138 17.769 -3.740 1.00 91.94 101 LEU A CA 1
ATOM 833 C C . LEU A 1 101 ? 8.953 18.282 -4.936 1.00 91.94 101 LEU A C 1
ATOM 835 O O . LEU A 1 101 ? 8.430 18.644 -5.994 1.00 91.94 101 LEU A O 1
ATOM 839 N N . SER A 1 102 ? 10.274 18.273 -4.766 1.00 91.06 102 SER A N 1
ATOM 840 C CA . SER A 1 102 ? 11.212 18.548 -5.852 1.00 91.06 102 SER A CA 1
ATOM 841 C C . SER A 1 102 ? 11.191 17.427 -6.891 1.00 91.06 102 SER A C 1
ATOM 843 O O . SER A 1 102 ? 10.589 16.373 -6.690 1.00 91.06 102 SER A O 1
ATOM 845 N N . ARG A 1 103 ? 11.871 17.648 -8.022 1.00 88.25 103 ARG A N 1
ATOM 846 C CA . ARG A 1 103 ? 12.108 16.599 -9.017 1.00 88.25 103 ARG A CA 1
ATOM 847 C C . ARG A 1 103 ? 13.592 16.403 -9.302 1.00 88.25 103 ARG A C 1
ATOM 849 O O . ARG A 1 103 ? 14.378 17.359 -9.263 1.00 88.25 103 ARG A O 1
ATOM 856 N N . THR A 1 104 ? 13.973 15.162 -9.597 1.00 85.62 104 THR A N 1
ATOM 857 C CA . THR A 1 104 ? 15.297 14.834 -10.141 1.00 85.62 104 THR A CA 1
ATOM 858 C C . THR A 1 104 ? 15.427 15.340 -11.579 1.00 85.62 104 THR A C 1
ATOM 860 O O . THR A 1 104 ? 14.446 15.764 -12.197 1.00 85.62 104 THR A O 1
ATOM 863 N N . ALA A 1 105 ? 16.636 15.284 -12.143 1.00 82.06 105 ALA A N 1
ATOM 864 C CA . ALA A 1 105 ? 16.857 15.635 -13.548 1.00 82.06 105 ALA A CA 1
ATOM 865 C C . ALA A 1 105 ? 16.050 14.745 -14.517 1.00 82.06 105 ALA A C 1
ATOM 867 O O . ALA A 1 105 ? 15.659 15.191 -15.592 1.00 82.06 105 ALA A O 1
ATOM 868 N N . GLU A 1 106 ? 15.781 13.504 -14.115 1.00 80.31 106 GLU A N 1
ATOM 869 C CA . GLU A 1 106 ? 14.991 12.506 -14.841 1.00 80.31 106 GLU A CA 1
ATOM 870 C C . GLU A 1 106 ? 13.477 12.671 -14.619 1.00 80.31 106 GLU A C 1
ATOM 872 O O . GLU A 1 106 ? 12.682 11.982 -15.251 1.00 80.31 106 GLU A O 1
ATOM 877 N N . GLY A 1 107 ? 13.069 13.605 -13.755 1.00 84.56 107 GLY A N 1
ATOM 878 C CA . GLY A 1 107 ? 11.673 13.973 -13.541 1.00 84.56 107 GLY A CA 1
ATOM 879 C C . GLY A 1 107 ? 10.969 13.245 -12.397 1.00 84.56 107 GLY A C 1
ATOM 880 O O . GLY A 1 107 ? 9.792 13.524 -12.175 1.00 84.56 107 GLY A O 1
ATOM 881 N N . SER A 1 108 ? 11.644 12.373 -11.643 1.00 87.75 108 SER A N 1
ATOM 882 C CA . SER A 1 108 ? 11.031 11.692 -10.492 1.00 87.75 108 SER A CA 1
ATOM 883 C C . SER A 1 108 ? 10.852 12.618 -9.299 1.00 87.75 108 SER A C 1
ATOM 885 O O . SER A 1 108 ? 11.717 13.459 -9.062 1.00 87.75 108 SER A O 1
ATOM 887 N N . LEU A 1 109 ? 9.754 12.460 -8.551 1.00 90.19 109 LEU A N 1
ATOM 888 C CA . LEU A 1 109 ? 9.538 13.184 -7.296 1.00 90.19 109 LEU A CA 1
ATOM 889 C C . LEU A 1 109 ? 10.662 12.838 -6.314 1.00 90.19 109 LEU A C 1
ATOM 891 O O . LEU A 1 109 ? 11.098 11.691 -6.261 1.00 90.19 109 LEU A O 1
ATOM 895 N N . CYS A 1 110 ? 11.157 13.833 -5.582 1.00 85.56 110 CYS A N 1
ATOM 896 C CA . CYS A 1 110 ? 12.195 13.669 -4.573 1.00 85.56 110 CYS A CA 1
ATOM 897 C C . CYS A 1 110 ? 12.098 14.753 -3.492 1.00 85.56 110 CYS A C 1
ATOM 899 O O . CYS A 1 110 ? 11.514 15.821 -3.694 1.00 85.56 110 CYS A O 1
ATOM 901 N N . GLU A 1 111 ? 12.728 14.507 -2.347 1.00 79.81 111 GLU A N 1
ATOM 902 C CA . GLU A 1 111 ? 12.922 15.538 -1.327 1.00 79.81 111 GLU A CA 1
ATOM 903 C C . GLU A 1 111 ? 13.827 16.675 -1.833 1.00 79.81 111 GLU A C 1
ATOM 905 O O . GLU A 1 111 ? 14.559 16.551 -2.824 1.00 79.81 111 GLU A O 1
ATOM 910 N N . GLU A 1 112 ? 13.755 17.824 -1.165 1.00 72.38 112 GLU A N 1
ATOM 911 C CA . GLU A 1 112 ? 14.545 19.001 -1.520 1.00 72.38 112 GLU A CA 1
ATOM 912 C C . GLU A 1 112 ? 16.054 18.723 -1.383 1.00 72.38 112 GLU A C 1
ATOM 914 O O . GLU A 1 112 ? 16.521 18.183 -0.382 1.00 72.38 112 GLU A O 1
ATOM 919 N N . GLY A 1 113 ? 16.841 19.101 -2.398 1.00 64.50 113 GLY A N 1
ATOM 920 C CA . GLY A 1 113 ? 18.299 18.915 -2.406 1.00 64.50 113 GLY A CA 1
ATOM 921 C C . GLY A 1 113 ? 18.792 17.590 -3.005 1.00 64.50 113 GLY A C 1
ATOM 922 O O . GLY A 1 113 ? 19.998 17.435 -3.217 1.00 64.50 113 GLY A O 1
ATOM 923 N N . ASP A 1 114 ? 17.886 16.685 -3.384 1.00 63.97 114 ASP A N 1
ATOM 924 C CA . ASP A 1 114 ? 18.214 15.349 -3.903 1.00 63.97 114 ASP A CA 1
ATOM 925 C C . ASP A 1 114 ? 18.294 15.246 -5.434 1.00 63.97 114 ASP A C 1
ATOM 927 O O . ASP A 1 114 ? 18.344 14.153 -5.992 1.00 63.97 114 ASP A O 1
ATOM 931 N N . HIS A 1 115 ? 18.451 16.372 -6.137 1.00 57.16 115 HIS A N 1
ATOM 932 C CA . HIS A 1 115 ? 18.466 16.456 -7.610 1.00 57.16 115 HIS A CA 1
ATOM 933 C C . HIS A 1 115 ? 19.518 15.586 -8.331 1.00 57.16 115 HIS A C 1
ATOM 935 O O . HIS A 1 115 ? 19.493 15.487 -9.556 1.00 57.16 115 HIS A O 1
ATOM 941 N N . LYS A 1 116 ? 20.474 14.996 -7.600 1.00 51.28 116 LYS A N 1
ATOM 942 C CA . LYS A 1 116 ? 21.514 14.088 -8.123 1.00 51.28 116 LYS A CA 1
ATOM 943 C C . LYS A 1 116 ? 21.440 12.667 -7.553 1.00 51.28 116 LYS A C 1
ATOM 945 O O . LYS A 1 116 ? 22.308 11.853 -7.872 1.00 51.28 116 LYS A O 1
ATOM 950 N N . LYS A 1 117 ? 20.476 12.367 -6.677 1.00 59.84 117 LYS A N 1
ATOM 951 C CA . LYS A 1 117 ? 20.312 11.035 -6.089 1.00 59.84 117 LYS A CA 1
ATOM 952 C C . LYS A 1 117 ? 19.335 10.220 -6.929 1.00 59.84 117 LYS A C 1
ATOM 954 O O . LYS A 1 117 ? 18.281 10.701 -7.325 1.00 59.84 117 LYS A O 1
ATOM 959 N N . LEU A 1 118 ? 19.700 8.966 -7.186 1.00 62.84 118 LEU A N 1
ATOM 960 C CA . LEU A 1 118 ? 18.775 7.979 -7.735 1.00 62.84 118 LEU A CA 1
ATOM 961 C C . LEU A 1 118 ? 17.657 7.737 -6.719 1.00 62.84 118 LEU A C 1
ATOM 963 O O . LEU A 1 118 ? 17.942 7.571 -5.531 1.00 62.84 118 LEU A O 1
ATOM 967 N N . MET A 1 119 ? 16.412 7.689 -7.188 1.00 78.25 119 MET A N 1
ATOM 968 C CA . MET A 1 119 ? 15.281 7.337 -6.332 1.00 78.25 119 MET A CA 1
ATOM 969 C C . MET A 1 119 ? 15.408 5.902 -5.834 1.00 78.25 119 MET A C 1
ATOM 971 O O . MET A 1 119 ? 15.864 5.018 -6.558 1.00 78.25 119 MET A O 1
ATOM 975 N N . THR A 1 120 ? 15.053 5.682 -4.570 1.00 87.12 120 THR A N 1
ATOM 976 C CA . THR A 1 120 ? 15.103 4.361 -3.938 1.00 87.12 120 THR A CA 1
ATOM 977 C C . THR A 1 120 ? 13.756 3.661 -4.084 1.00 87.12 120 THR A C 1
ATOM 979 O O . THR A 1 120 ? 12.716 4.299 -4.239 1.00 87.12 120 THR A O 1
ATOM 982 N N . GLY A 1 121 ? 13.749 2.327 -4.000 1.00 89.62 121 GLY A N 1
ATOM 983 C CA . GLY A 1 121 ? 12.494 1.572 -4.005 1.00 89.62 121 GLY A CA 1
ATOM 984 C C . GLY A 1 121 ? 11.583 1.946 -2.832 1.00 89.62 121 GLY A C 1
ATOM 985 O O . GLY A 1 121 ? 10.366 1.941 -2.989 1.00 89.62 121 GLY A O 1
ATOM 986 N N . GLN A 1 122 ? 12.175 2.298 -1.686 1.00 89.69 122 GLN A N 1
ATOM 987 C CA . GLN A 1 122 ? 11.447 2.737 -0.498 1.00 89.69 122 GLN A CA 1
ATOM 988 C C . GLN A 1 122 ? 10.732 4.069 -0.738 1.00 89.69 122 GLN A C 1
ATOM 990 O O . GLN A 1 122 ? 9.536 4.146 -0.483 1.00 89.69 122 GLN A O 1
ATOM 995 N N . HIS A 1 123 ? 11.414 5.060 -1.322 1.00 90.94 123 HIS A N 1
ATOM 996 C CA . HIS A 1 123 ? 10.787 6.339 -1.657 1.00 90.94 123 HIS A CA 1
ATOM 997 C C . HIS A 1 123 ? 9.575 6.142 -2.577 1.00 90.94 123 HIS A C 1
ATOM 999 O O . HIS A 1 123 ? 8.488 6.643 -2.306 1.00 90.94 123 HIS A O 1
ATOM 1005 N N . LEU A 1 124 ? 9.732 5.337 -3.637 1.00 92.94 124 LEU A N 1
ATOM 1006 C CA . LEU A 1 124 ? 8.635 5.030 -4.560 1.00 92.94 124 LEU A CA 1
ATOM 1007 C C . LEU A 1 124 ? 7.458 4.352 -3.846 1.00 92.94 124 LEU A C 1
ATOM 1009 O O . LEU A 1 124 ? 6.307 4.651 -4.151 1.00 92.94 124 LEU A O 1
ATOM 1013 N N . TYR A 1 125 ? 7.736 3.456 -2.896 1.00 94.94 125 TYR A N 1
ATOM 1014 C CA . TYR A 1 125 ? 6.707 2.806 -2.089 1.00 94.94 125 TYR A CA 1
ATOM 1015 C C . TYR A 1 125 ? 5.987 3.781 -1.149 1.00 94.94 125 TYR A C 1
ATOM 1017 O O . TYR A 1 125 ? 4.781 3.666 -0.960 1.00 94.94 125 TYR A O 1
ATOM 1025 N N . GLU A 1 126 ? 6.699 4.753 -0.583 1.00 93.88 126 GLU A N 1
ATOM 1026 C CA . GLU A 1 126 ? 6.121 5.739 0.330 1.00 93.88 126 GLU A CA 1
ATOM 1027 C C . GLU A 1 126 ? 5.163 6.707 -0.372 1.00 93.88 126 GLU A C 1
ATOM 1029 O O . GLU A 1 126 ? 4.182 7.128 0.239 1.00 93.88 126 GLU A O 1
ATOM 1034 N N . VAL A 1 127 ? 5.400 7.035 -1.648 1.00 95.44 127 VAL A N 1
ATOM 1035 C CA . VAL A 1 127 ? 4.637 8.094 -2.334 1.00 95.44 127 VAL A CA 1
ATOM 1036 C C . VAL A 1 127 ? 3.690 7.606 -3.432 1.00 95.44 127 VAL A C 1
ATOM 1038 O O . VAL A 1 127 ? 2.578 8.123 -3.562 1.00 95.44 127 VAL A O 1
ATOM 1041 N N . LEU A 1 128 ? 4.084 6.614 -4.237 1.00 97.12 128 LEU A N 1
ATOM 1042 C CA . LEU A 1 128 ? 3.349 6.280 -5.463 1.00 97.12 128 LEU A CA 1
ATOM 1043 C C . LEU A 1 128 ? 2.042 5.503 -5.253 1.00 97.12 128 LEU A C 1
ATOM 1045 O O . LEU A 1 128 ? 1.099 5.786 -5.994 1.00 97.12 128 LEU A O 1
ATOM 1049 N N . PRO A 1 129 ? 1.912 4.570 -4.287 1.00 98.06 129 PRO A N 1
ATOM 1050 C CA . PRO A 1 129 ? 0.638 3.903 -4.024 1.00 98.06 129 PRO A CA 1
ATOM 1051 C C . PRO A 1 129 ? -0.479 4.886 -3.664 1.00 98.06 129 PRO A C 1
ATOM 1053 O O . PRO A 1 129 ? -1.555 4.830 -4.259 1.00 98.06 129 PRO A O 1
ATOM 1056 N N . PHE A 1 130 ? -0.201 5.836 -2.763 1.00 98.25 130 PHE A N 1
ATOM 1057 C CA . PHE A 1 130 ? -1.146 6.904 -2.433 1.00 98.25 130 PHE A CA 1
ATOM 1058 C C . PHE A 1 130 ? -1.448 7.772 -3.655 1.00 98.25 130 PHE A C 1
ATOM 1060 O O . PHE A 1 130 ? -2.614 8.046 -3.928 1.00 98.25 130 PHE A O 1
ATOM 1067 N N . TYR A 1 131 ? -0.420 8.174 -4.414 1.00 98.25 131 TYR A N 1
ATOM 1068 C CA . TYR A 1 131 ? -0.621 9.014 -5.592 1.00 98.25 131 TYR A CA 1
ATOM 1069 C C . TYR A 1 131 ? -1.536 8.334 -6.624 1.00 98.25 131 TYR A C 1
ATOM 1071 O O . TYR A 1 131 ? -2.489 8.941 -7.112 1.00 98.25 131 TYR A O 1
ATOM 1079 N N . MET A 1 132 ? -1.308 7.046 -6.901 1.00 98.12 132 MET A N 1
ATOM 1080 C CA . MET A 1 132 ? -2.154 6.257 -7.797 1.00 98.12 132 MET A CA 1
ATOM 1081 C C . MET A 1 132 ? -3.581 6.113 -7.261 1.00 98.12 132 MET A C 1
ATOM 1083 O O . MET A 1 132 ? -4.540 6.265 -8.022 1.00 98.12 132 MET A O 1
ATOM 1087 N N . GLU A 1 133 ? -3.747 5.844 -5.964 1.00 98.00 133 GLU A N 1
ATOM 1088 C CA . GLU A 1 133 ? -5.072 5.729 -5.352 1.00 98.00 133 GLU A CA 1
ATOM 1089 C C . GLU A 1 133 ? -5.850 7.053 -5.435 1.00 98.00 133 GLU A C 1
ATOM 1091 O O . GLU A 1 133 ? -7.014 7.056 -5.845 1.00 98.00 133 GLU A O 1
ATOM 1096 N N . TYR A 1 134 ? -5.199 8.181 -5.133 1.00 98.19 134 TYR A N 1
ATOM 1097 C CA . TYR A 1 134 ? -5.783 9.517 -5.255 1.00 98.19 134 TYR A CA 1
ATOM 1098 C C . TYR A 1 134 ? -6.226 9.813 -6.693 1.00 98.19 134 TYR A C 1
ATOM 1100 O O . TYR A 1 134 ? -7.385 10.160 -6.929 1.00 98.19 134 TYR A O 1
ATOM 1108 N N . GLU A 1 135 ? -5.333 9.625 -7.667 1.00 97.50 135 GLU A N 1
ATOM 1109 C CA . GLU A 1 135 ? -5.615 9.901 -9.079 1.00 97.50 135 GLU A CA 1
ATOM 1110 C C . GLU A 1 135 ? -6.789 9.072 -9.605 1.00 97.50 135 GLU A C 1
ATOM 1112 O O . GLU A 1 135 ? -7.636 9.567 -10.353 1.00 97.50 135 GLU A O 1
ATOM 1117 N N . THR A 1 136 ? -6.875 7.817 -9.165 1.00 96.00 136 THR A N 1
ATOM 1118 C CA . THR A 1 136 ? -7.950 6.898 -9.547 1.00 96.00 136 THR A CA 1
ATOM 1119 C C . THR A 1 136 ? -9.299 7.321 -8.982 1.00 96.00 136 THR A C 1
ATOM 1121 O O . THR A 1 136 ? -10.307 7.227 -9.684 1.00 96.00 136 THR A O 1
ATOM 1124 N N . ARG A 1 137 ? -9.330 7.775 -7.726 1.00 95.25 137 ARG A N 1
ATOM 1125 C CA . ARG A 1 137 ? -10.574 8.067 -7.004 1.00 95.25 137 ARG A CA 1
ATOM 1126 C C . ARG A 1 137 ? -11.081 9.489 -7.215 1.00 95.25 137 ARG A C 1
ATOM 1128 O O . ARG A 1 137 ? -12.292 9.685 -7.282 1.00 95.25 137 ARG A O 1
ATOM 1135 N N . TYR A 1 138 ? -10.183 10.468 -7.302 1.00 95.38 138 TYR A N 1
ATOM 1136 C CA . TYR A 1 138 ? -10.543 11.878 -7.114 1.00 95.38 138 TYR A CA 1
ATOM 1137 C C . TYR A 1 138 ? -10.128 12.801 -8.260 1.00 95.38 138 TYR A C 1
ATOM 1139 O O . TYR A 1 138 ? -10.704 13.879 -8.392 1.00 95.38 138 TYR A O 1
ATOM 1147 N N . HIS A 1 139 ? -9.193 12.391 -9.121 1.00 94.94 139 HIS A N 1
ATOM 1148 C CA . HIS A 1 139 ? -8.585 13.309 -10.092 1.00 94.94 139 HIS A CA 1
ATOM 1149 C C . HIS A 1 139 ? -8.554 12.782 -11.535 1.00 94.94 139 HIS A C 1
ATOM 1151 O O . HIS A 1 139 ? -7.735 13.181 -12.359 1.00 94.94 139 HIS A O 1
ATOM 1157 N N . ASN A 1 140 ? -9.507 11.909 -11.882 1.00 92.56 140 ASN A N 1
ATOM 1158 C CA . ASN A 1 140 ? -9.725 11.426 -13.251 1.00 92.56 140 ASN A CA 1
ATOM 1159 C C . ASN A 1 140 ? -8.459 10.873 -13.931 1.00 92.56 140 ASN A C 1
ATOM 1161 O O . ASN A 1 140 ? -8.337 10.940 -15.155 1.00 92.56 140 ASN A O 1
ATOM 1165 N N . LYS A 1 141 ? -7.548 10.278 -13.149 1.00 94.69 141 LYS A N 1
ATOM 1166 C CA . LYS A 1 141 ? -6.338 9.603 -13.636 1.00 94.69 141 LYS A CA 1
ATOM 1167 C C . LYS A 1 141 ? -5.327 10.538 -14.327 1.00 94.69 141 LYS A C 1
ATOM 1169 O O . LYS A 1 141 ? -4.474 10.060 -15.075 1.00 94.69 141 LYS A O 1
ATOM 1174 N N . ALA A 1 142 ? -5.398 11.851 -14.101 1.00 94.12 142 ALA A N 1
ATOM 1175 C CA . ALA A 1 142 ? -4.552 12.845 -14.767 1.00 94.12 142 ALA A CA 1
ATOM 1176 C C . ALA A 1 142 ? -3.044 12.644 -14.501 1.00 94.12 142 ALA A C 1
ATOM 1178 O O . ALA A 1 142 ? -2.217 12.900 -15.375 1.00 94.12 142 ALA A O 1
ATOM 1179 N N . GLY A 1 143 ? -2.690 12.145 -13.316 1.00 95.12 143 GLY A N 1
ATOM 1180 C CA . GLY A 1 143 ? -1.318 11.872 -12.878 1.00 95.12 143 GLY A CA 1
ATOM 1181 C C . GLY A 1 143 ? -0.765 10.495 -13.260 1.00 95.12 143 GLY A C 1
ATOM 1182 O O . GLY A 1 143 ? 0.395 10.209 -12.972 1.00 95.12 143 GLY A O 1
ATOM 1183 N N . TYR A 1 144 ? -1.538 9.626 -13.925 1.00 95.31 144 TYR A N 1
ATOM 1184 C CA . TYR A 1 144 ? -1.102 8.250 -14.222 1.00 95.31 144 TYR A CA 1
ATOM 1185 C C . TYR A 1 144 ? 0.213 8.191 -15.005 1.00 95.31 144 TYR A C 1
ATOM 1187 O O . TYR A 1 144 ? 1.082 7.386 -14.678 1.00 95.31 144 TYR A O 1
ATOM 1195 N N . ASN A 1 145 ? 0.377 9.051 -16.013 1.00 94.00 145 ASN A N 1
ATOM 1196 C CA . ASN A 1 145 ? 1.591 9.071 -16.830 1.00 94.00 145 ASN A CA 1
ATOM 1197 C C . ASN A 1 145 ? 2.826 9.436 -16.000 1.00 94.00 145 ASN A C 1
ATOM 1199 O O . ASN A 1 145 ? 3.885 8.848 -16.197 1.00 94.00 145 ASN A O 1
ATOM 1203 N N . ASP A 1 146 ? 2.689 10.370 -15.054 1.00 95.00 146 ASP A N 1
ATOM 1204 C CA . ASP A 1 146 ? 3.782 10.755 -14.161 1.00 95.00 146 ASP A CA 1
ATOM 1205 C C . ASP A 1 146 ? 4.191 9.582 -13.259 1.00 95.00 146 ASP A C 1
ATOM 1207 O O . ASP A 1 146 ? 5.366 9.230 -13.187 1.00 95.00 146 ASP A O 1
ATOM 1211 N N . ILE A 1 147 ? 3.215 8.901 -12.651 1.00 95.88 147 ILE A N 1
ATOM 1212 C CA . ILE A 1 147 ? 3.461 7.732 -11.792 1.00 95.88 147 ILE A CA 1
ATOM 1213 C C . ILE A 1 147 ? 4.152 6.605 -12.570 1.00 95.88 147 ILE A C 1
ATOM 1215 O O . ILE A 1 147 ? 5.116 6.004 -12.093 1.00 95.88 147 ILE A O 1
ATOM 1219 N N . VAL A 1 148 ? 3.669 6.316 -13.782 1.00 94.50 148 VAL A N 1
ATOM 1220 C CA . VAL A 1 148 ? 4.229 5.264 -14.638 1.00 94.50 148 VAL A CA 1
ATOM 1221 C C . VAL A 1 148 ? 5.671 5.589 -15.010 1.00 94.50 148 VAL A C 1
ATOM 1223 O O . VAL A 1 148 ? 6.525 4.716 -14.870 1.00 94.50 148 VAL A O 1
ATOM 1226 N N . ASN A 1 149 ? 5.954 6.832 -15.413 1.00 92.44 149 ASN A N 1
ATOM 1227 C CA . ASN A 1 149 ? 7.306 7.263 -15.768 1.00 92.44 149 ASN A CA 1
ATOM 1228 C C . ASN A 1 149 ? 8.283 7.075 -14.596 1.00 92.44 149 ASN A C 1
ATOM 1230 O O . ASN A 1 149 ? 9.365 6.514 -14.775 1.00 92.44 149 ASN A O 1
ATOM 1234 N N . GLN A 1 150 ? 7.876 7.449 -13.380 1.00 93.19 150 GLN A N 1
ATOM 1235 C CA . GLN A 1 150 ? 8.693 7.272 -12.175 1.00 93.19 150 GLN A CA 1
ATOM 1236 C C . GLN A 1 150 ? 9.015 5.799 -11.891 1.00 93.19 150 GLN A C 1
ATOM 1238 O O . GLN A 1 150 ? 10.147 5.462 -11.539 1.00 93.19 150 GLN A O 1
ATOM 1243 N N . LEU A 1 151 ? 8.047 4.898 -12.091 1.00 92.69 151 LEU A N 1
ATOM 1244 C CA . LEU A 1 151 ? 8.272 3.460 -11.938 1.00 92.69 151 LEU A CA 1
ATOM 1245 C C . LEU A 1 151 ? 9.153 2.881 -13.048 1.00 92.69 151 LEU A C 1
ATOM 1247 O O . LEU A 1 151 ? 9.917 1.959 -12.771 1.00 92.69 151 LEU A O 1
ATOM 1251 N N . THR A 1 152 ? 9.064 3.382 -14.282 1.00 90.31 152 THR A N 1
ATOM 1252 C CA . THR A 1 152 ? 9.854 2.870 -15.415 1.00 90.31 152 THR A CA 1
ATOM 1253 C C . THR A 1 152 ? 11.311 3.327 -15.395 1.00 90.31 152 THR A C 1
ATOM 1255 O O . THR A 1 152 ? 12.176 2.579 -15.846 1.00 90.31 152 THR A O 1
ATOM 1258 N N . GLU A 1 153 ? 11.597 4.515 -14.854 1.00 84.38 153 GLU A N 1
ATOM 1259 C CA . GLU A 1 153 ? 12.965 5.047 -14.745 1.00 84.38 153 GLU A CA 1
ATOM 1260 C C . GLU A 1 153 ? 13.782 4.383 -13.626 1.00 84.38 153 GLU A C 1
ATOM 1262 O O . GLU A 1 153 ? 15.015 4.463 -13.605 1.00 84.38 153 GLU A O 1
ATOM 1267 N N . MET A 1 154 ? 13.117 3.683 -12.700 1.00 80.81 154 MET A N 1
ATOM 1268 C CA . MET A 1 154 ? 13.786 3.017 -11.589 1.00 80.81 154 MET A CA 1
ATOM 1269 C C . MET A 1 154 ? 14.762 1.944 -12.084 1.00 80.81 154 MET A C 1
ATOM 1271 O O . MET A 1 154 ? 14.385 0.913 -12.647 1.00 80.81 154 MET A O 1
ATOM 1275 N N . ARG A 1 155 ? 16.051 2.146 -11.798 1.00 68.75 155 ARG A N 1
ATOM 1276 C CA . ARG A 1 155 ? 17.098 1.149 -12.045 1.00 68.75 155 ARG A CA 1
ATOM 1277 C C . ARG A 1 155 ? 17.207 0.249 -10.818 1.00 68.75 155 ARG A C 1
ATOM 1279 O O . ARG A 1 155 ? 17.464 0.721 -9.715 1.00 68.75 155 ARG A O 1
ATOM 1286 N N . SER A 1 156 ? 17.009 -1.055 -11.005 1.00 58.53 156 SER A N 1
ATOM 1287 C CA . SER A 1 156 ? 17.068 -2.061 -9.935 1.00 58.53 156 SER A CA 1
ATOM 1288 C C . SER A 1 156 ? 18.353 -1.939 -9.095 1.00 58.53 156 SER A C 1
ATOM 1290 O O . SER A 1 156 ? 19.452 -2.000 -9.648 1.00 58.53 156 SER A O 1
ATOM 1292 N N . GLY A 1 157 ? 18.210 -1.800 -7.771 1.00 65.69 157 GLY A N 1
ATOM 1293 C CA . GLY A 1 157 ? 19.303 -1.636 -6.800 1.00 65.69 157 GLY A CA 1
ATOM 1294 C C . GLY A 1 157 ? 19.094 -2.460 -5.520 1.00 65.69 157 GLY A C 1
ATOM 1295 O O . GLY A 1 157 ? 18.253 -3.356 -5.494 1.00 65.69 157 GLY A O 1
ATOM 1296 N N . LYS A 1 158 ? 19.850 -2.165 -4.449 1.00 59.03 158 LYS A N 1
ATOM 1297 C CA . LYS A 1 158 ? 19.810 -2.913 -3.168 1.00 59.03 158 LYS A CA 1
ATOM 1298 C C . LYS A 1 158 ? 18.418 -2.950 -2.503 1.00 59.03 158 LYS A C 1
ATOM 1300 O O . LYS A 1 158 ? 18.126 -3.921 -1.815 1.00 59.03 158 LYS A O 1
ATOM 1305 N N . ASP A 1 159 ? 17.542 -1.990 -2.811 1.00 77.69 159 ASP A N 1
ATOM 1306 C CA . ASP A 1 159 ? 16.187 -1.862 -2.240 1.00 77.69 159 ASP A CA 1
ATOM 1307 C C . ASP A 1 159 ? 15.078 -2.346 -3.193 1.00 77.69 159 ASP A C 1
ATOM 1309 O O . ASP A 1 159 ? 13.936 -1.885 -3.144 1.00 77.69 159 ASP A O 1
ATOM 1313 N N . ALA A 1 160 ? 15.403 -3.280 -4.093 1.00 86.81 160 ALA A N 1
ATOM 1314 C CA . ALA A 1 160 ? 14.475 -3.795 -5.103 1.00 86.81 160 ALA A CA 1
ATOM 1315 C C . ALA A 1 160 ? 13.178 -4.382 -4.514 1.00 86.81 160 ALA A C 1
ATOM 1317 O O . ALA A 1 160 ? 12.161 -4.423 -5.202 1.00 86.81 160 ALA A O 1
ATOM 1318 N N . ILE A 1 161 ? 13.193 -4.821 -3.253 1.00 92.06 161 ILE A N 1
ATOM 1319 C CA . ILE A 1 161 ? 12.013 -5.394 -2.602 1.00 92.06 161 ILE A CA 1
ATOM 1320 C C . ILE A 1 161 ? 10.917 -4.356 -2.329 1.00 92.06 161 ILE A C 1
ATOM 1322 O O . ILE A 1 161 ? 9.746 -4.624 -2.588 1.00 92.06 161 ILE A O 1
ATOM 1326 N N . TRP A 1 162 ? 11.294 -3.147 -1.911 1.00 93.19 162 TRP A N 1
ATOM 1327 C CA . TRP A 1 162 ? 10.359 -2.035 -1.748 1.00 93.19 162 TRP A CA 1
ATOM 1328 C C . TRP A 1 162 ? 9.778 -1.595 -3.086 1.00 93.19 162 TRP A C 1
ATOM 1330 O O . TRP A 1 162 ? 8.587 -1.335 -3.197 1.00 93.19 162 TRP A O 1
ATOM 1340 N N . TYR A 1 163 ? 10.599 -1.611 -4.136 1.00 93.88 163 TYR A N 1
ATOM 1341 C CA . TYR A 1 163 ? 10.130 -1.332 -5.490 1.00 93.88 163 TYR A CA 1
ATOM 1342 C C . TYR A 1 163 ? 9.105 -2.370 -5.980 1.00 93.88 163 TYR A C 1
ATOM 1344 O O . TYR A 1 163 ? 8.113 -2.008 -6.606 1.00 93.88 163 TYR A O 1
ATOM 1352 N N . VAL A 1 164 ? 9.290 -3.654 -5.653 1.00 95.38 164 VAL A N 1
ATOM 1353 C CA . VAL A 1 164 ? 8.288 -4.698 -5.928 1.00 95.38 164 VAL A CA 1
ATOM 1354 C C . VAL A 1 164 ? 6.974 -4.422 -5.196 1.00 95.38 164 VAL A C 1
ATOM 1356 O O . VAL A 1 164 ? 5.913 -4.576 -5.801 1.00 95.38 164 VAL A O 1
ATOM 1359 N N . MET A 1 165 ? 7.036 -3.989 -3.932 1.00 96.88 165 MET A N 1
ATOM 1360 C CA . MET A 1 165 ? 5.847 -3.580 -3.178 1.00 96.88 165 MET A CA 1
ATOM 1361 C C . MET A 1 165 ? 5.163 -2.355 -3.799 1.00 96.88 165 MET A C 1
ATOM 1363 O O . MET A 1 165 ? 3.951 -2.363 -3.986 1.00 96.88 165 MET A O 1
ATOM 1367 N N . ALA A 1 166 ? 5.934 -1.339 -4.196 1.00 96.81 166 ALA A N 1
ATOM 1368 C CA . ALA A 1 166 ? 5.405 -0.145 -4.851 1.00 96.81 166 ALA A CA 1
ATOM 1369 C C . ALA A 1 166 ? 4.678 -0.503 -6.152 1.00 96.81 166 ALA A C 1
ATOM 1371 O O . ALA A 1 166 ? 3.554 -0.065 -6.375 1.00 96.81 166 ALA A O 1
ATOM 1372 N N . LEU A 1 167 ? 5.291 -1.350 -6.988 1.00 96.88 167 LEU A N 1
ATOM 1373 C CA . LEU A 1 167 ? 4.698 -1.811 -8.242 1.00 96.88 167 LEU A CA 1
ATOM 1374 C C . LEU A 1 167 ? 3.355 -2.502 -8.016 1.00 96.88 167 LEU A C 1
ATOM 1376 O O . LEU A 1 167 ? 2.396 -2.185 -8.716 1.00 96.88 167 LEU A O 1
ATOM 1380 N N . ILE A 1 168 ? 3.281 -3.451 -7.075 1.00 98.06 168 ILE A N 1
ATOM 1381 C CA . ILE A 1 168 ? 2.046 -4.215 -6.881 1.00 98.06 168 ILE A CA 1
ATOM 1382 C C . ILE A 1 168 ? 0.928 -3.376 -6.260 1.00 98.06 168 ILE A C 1
ATOM 1384 O O . ILE A 1 168 ? -0.230 -3.562 -6.623 1.00 98.06 168 ILE A O 1
ATOM 1388 N N . ASP A 1 169 ? 1.261 -2.426 -5.387 1.00 98.25 169 ASP A N 1
ATOM 1389 C CA . ASP A 1 169 ? 0.271 -1.543 -4.768 1.00 98.25 169 ASP A CA 1
ATOM 1390 C C . ASP A 1 169 ? -0.218 -0.463 -5.734 1.00 98.25 169 ASP A C 1
ATOM 1392 O O . ASP A 1 169 ? -1.409 -0.163 -5.766 1.00 98.25 169 ASP A O 1
ATOM 1396 N N . VAL A 1 170 ? 0.655 0.047 -6.606 1.00 97.88 170 VAL A N 1
ATOM 1397 C CA . VAL A 1 170 ? 0.237 0.898 -7.726 1.00 97.88 170 VAL A CA 1
ATOM 1398 C C . VAL A 1 170 ? -0.670 0.119 -8.682 1.00 97.88 170 VAL A C 1
ATOM 1400 O O . VAL A 1 170 ? -1.726 0.619 -9.056 1.00 97.88 170 VAL A O 1
ATOM 1403 N N . LEU A 1 171 ? -0.307 -1.113 -9.053 1.00 97.38 171 LEU A N 1
ATOM 1404 C CA . LEU A 1 171 ? -1.117 -1.955 -9.943 1.00 97.38 171 LEU A CA 1
ATOM 1405 C C . LEU A 1 171 ? -2.498 -2.301 -9.358 1.00 97.38 171 LEU A C 1
ATOM 1407 O O . LEU A 1 171 ? -3.451 -2.423 -10.121 1.00 97.38 171 LEU A O 1
ATOM 1411 N N . ASP A 1 172 ? -2.613 -2.445 -8.038 1.00 96.62 172 ASP A N 1
ATOM 1412 C CA . ASP A 1 172 ? -3.878 -2.690 -7.326 1.00 96.62 172 ASP A CA 1
ATOM 1413 C C . ASP A 1 172 ? -4.824 -1.480 -7.368 1.00 96.62 172 ASP A C 1
ATOM 1415 O O . ASP A 1 172 ? -6.038 -1.633 -7.473 1.00 96.62 172 ASP A O 1
ATOM 1419 N N . HIS A 1 173 ? -4.270 -0.267 -7.337 1.00 96.00 173 HIS A N 1
ATOM 1420 C CA . HIS A 1 173 ? -5.050 0.968 -7.429 1.00 96.00 173 HIS A CA 1
ATOM 1421 C C . HIS A 1 173 ? -5.309 1.430 -8.866 1.00 96.00 173 HIS A C 1
ATOM 1423 O O . HIS A 1 173 ? -6.206 2.237 -9.092 1.00 96.00 173 HIS A O 1
ATOM 1429 N N . MET A 1 174 ? -4.553 0.936 -9.844 1.00 93.88 174 MET A N 1
ATOM 1430 C CA . MET A 1 174 ? -4.643 1.383 -11.229 1.00 93.88 174 MET A CA 1
ATOM 1431 C C . MET A 1 174 ? -5.896 0.846 -11.936 1.00 93.88 174 MET A C 1
ATOM 1433 O O . MET A 1 174 ? -6.170 -0.354 -11.943 1.00 93.88 174 MET A O 1
ATOM 1437 N N . SER A 1 175 ? -6.626 1.721 -12.631 1.00 87.94 175 SER A N 1
ATOM 1438 C CA . SER A 1 175 ? -7.719 1.298 -13.513 1.00 87.94 175 SER A CA 1
ATOM 1439 C C . SER A 1 175 ? -7.196 0.593 -14.769 1.00 87.94 175 SER A C 1
ATOM 1441 O O . SER A 1 175 ? -6.323 1.105 -15.475 1.00 87.94 175 SER A O 1
ATOM 1443 N N . ILE A 1 176 ? -7.813 -0.543 -15.107 1.00 78.69 176 ILE A N 1
ATOM 1444 C CA . ILE A 1 176 ? -7.513 -1.346 -16.306 1.00 78.69 176 ILE A CA 1
ATOM 1445 C C . ILE A 1 176 ? -7.823 -0.586 -17.611 1.00 78.69 176 ILE A C 1
ATOM 1447 O O . ILE A 1 176 ? -7.277 -0.926 -18.660 1.00 78.69 176 ILE A O 1
ATOM 1451 N N . GLU A 1 177 ? -8.651 0.465 -17.564 1.00 78.81 177 GLU A N 1
ATOM 1452 C CA . GLU A 1 177 ? -8.999 1.305 -18.725 1.00 78.81 177 GLU A CA 1
ATOM 1453 C C . GLU A 1 177 ? -7.762 1.891 -19.425 1.00 78.81 177 GLU A C 1
ATOM 1455 O O . GLU A 1 177 ? -7.786 2.142 -20.628 1.00 78.81 177 GLU A O 1
ATOM 1460 N N . ILE A 1 178 ? -6.657 2.050 -18.692 1.00 80.06 178 ILE A N 1
ATOM 1461 C CA . ILE A 1 178 ? -5.371 2.519 -19.213 1.00 80.06 178 ILE A CA 1
ATOM 1462 C C . ILE A 1 178 ? -4.459 1.302 -19.441 1.00 80.06 178 ILE A C 1
ATOM 1464 O O . ILE A 1 178 ? -3.402 1.125 -18.830 1.00 80.06 178 ILE A O 1
ATOM 1468 N N . PHE A 1 179 ? -4.925 0.417 -20.328 1.00 82.19 179 PHE A N 1
ATOM 1469 C CA . PHE A 1 179 ? -4.393 -0.934 -20.519 1.00 82.19 179 PHE A CA 1
ATOM 1470 C C . PHE A 1 179 ? -2.896 -0.974 -20.852 1.00 82.19 179 PHE A C 1
ATOM 1472 O O . PHE A 1 179 ? -2.183 -1.844 -20.354 1.00 82.19 179 PHE A O 1
ATOM 1479 N N . GLU A 1 180 ? -2.401 -0.045 -21.675 1.00 86.88 180 GLU A N 1
ATOM 1480 C CA . GLU A 1 180 ? -0.994 -0.026 -22.098 1.00 86.88 180 GLU A CA 1
ATOM 1481 C C . GLU A 1 180 ? -0.044 0.211 -20.918 1.00 86.88 180 GLU A C 1
ATOM 1483 O O . GLU A 1 180 ? 0.918 -0.541 -20.732 1.00 86.88 180 GLU A O 1
ATOM 1488 N N . HIS A 1 181 ? -0.343 1.202 -20.071 1.00 89.44 181 HIS A N 1
ATOM 1489 C CA . HIS A 1 181 ? 0.452 1.470 -18.874 1.00 89.44 181 HIS A CA 1
ATOM 1490 C C . HIS A 1 181 ? 0.343 0.336 -17.859 1.00 89.44 181 HIS A C 1
ATOM 1492 O O . HIS A 1 181 ? 1.368 -0.126 -17.353 1.00 89.44 181 HIS A O 1
ATOM 1498 N N . TYR A 1 182 ? -0.869 -0.180 -17.642 1.00 91.50 182 TYR A N 1
ATOM 1499 C CA . TYR A 1 182 ? -1.092 -1.328 -16.769 1.00 91.50 182 TYR A CA 1
ATOM 1500 C C . TYR A 1 182 ? -0.252 -2.539 -17.205 1.00 91.50 182 TYR A C 1
ATOM 1502 O O . TYR A 1 182 ? 0.450 -3.147 -16.397 1.00 91.50 182 TYR A O 1
ATOM 1510 N N . LYS A 1 183 ? -0.251 -2.870 -18.505 1.00 92.19 183 LYS A N 1
ATOM 1511 C CA . LYS A 1 183 ? 0.545 -3.979 -19.050 1.00 92.19 183 LYS A CA 1
ATOM 1512 C C . LYS A 1 183 ? 2.044 -3.756 -18.925 1.00 92.19 183 LYS A C 1
ATOM 1514 O O . LYS A 1 183 ? 2.756 -4.701 -18.589 1.00 92.19 183 LYS A O 1
ATOM 1519 N N . SER A 1 184 ? 2.517 -2.537 -19.169 1.00 92.62 184 SER A N 1
ATOM 1520 C CA . SER A 1 184 ? 3.933 -2.199 -19.012 1.00 92.62 184 SER A CA 1
ATOM 1521 C C . SER A 1 184 ? 4.409 -2.459 -17.578 1.00 92.62 184 SER A C 1
ATOM 1523 O O . SER A 1 184 ? 5.349 -3.230 -17.363 1.00 92.62 184 SER A O 1
ATOM 1525 N N . LEU A 1 185 ? 3.695 -1.916 -16.585 1.00 95.00 185 LEU A N 1
ATOM 1526 C CA . LEU A 1 185 ? 4.014 -2.117 -15.170 1.00 95.00 185 LEU A CA 1
ATOM 1527 C C . LEU A 1 185 ? 3.867 -3.586 -14.747 1.00 95.00 185 LEU A C 1
ATOM 1529 O O . LEU A 1 185 ? 4.712 -4.098 -14.012 1.00 95.00 185 LEU A O 1
ATOM 1533 N N . GLN A 1 186 ? 2.860 -4.298 -15.266 1.00 95.12 186 GLN A N 1
ATOM 1534 C CA . GLN A 1 186 ? 2.679 -5.733 -15.028 1.00 95.12 186 GLN A CA 1
ATOM 1535 C C . GLN A 1 186 ? 3.909 -6.545 -15.474 1.00 95.12 186 GLN A C 1
ATOM 1537 O O . GLN A 1 186 ? 4.359 -7.449 -14.763 1.00 95.12 186 GLN A O 1
ATOM 1542 N N . GLU A 1 187 ? 4.464 -6.251 -16.651 1.00 94.56 187 GLU A N 1
ATOM 1543 C CA . GLU A 1 187 ? 5.639 -6.957 -17.168 1.00 94.56 187 GLU A CA 1
ATOM 1544 C C . GLU A 1 187 ? 6.922 -6.584 -16.420 1.00 94.56 187 GLU A C 1
ATOM 1546 O O . GLU A 1 187 ? 7.765 -7.457 -16.186 1.00 94.56 187 GLU A O 1
ATOM 1551 N N . ILE A 1 188 ? 7.056 -5.328 -15.986 1.00 94.31 188 ILE A N 1
ATOM 1552 C CA . ILE A 1 188 ? 8.144 -4.904 -15.097 1.00 94.31 188 ILE A CA 1
ATOM 1553 C C . ILE A 1 188 ? 8.072 -5.686 -13.784 1.00 94.31 188 ILE A C 1
ATOM 1555 O O . ILE A 1 188 ? 9.041 -6.353 -13.427 1.00 94.31 188 ILE A O 1
ATOM 1559 N N . PHE A 1 189 ? 6.913 -5.713 -13.123 1.00 95.88 189 PHE A N 1
ATOM 1560 C CA . PHE A 1 189 ? 6.698 -6.468 -11.888 1.00 95.88 189 PHE A CA 1
ATOM 1561 C C . PHE A 1 189 ? 7.107 -7.941 -12.028 1.00 95.88 189 PHE A C 1
ATOM 1563 O O . PHE A 1 189 ? 7.938 -8.436 -11.263 1.00 95.88 189 PHE A O 1
ATOM 1570 N N . LYS A 1 190 ? 6.607 -8.634 -13.061 1.00 95.38 190 LYS A N 1
ATOM 1571 C CA . LYS A 1 190 ? 6.926 -10.051 -13.316 1.00 95.38 190 LYS A CA 1
ATOM 1572 C C . LYS A 1 190 ? 8.411 -10.315 -13.559 1.00 95.38 190 LYS A C 1
ATOM 1574 O O . LYS A 1 190 ? 8.879 -11.418 -13.266 1.00 95.38 190 LYS A O 1
ATOM 1579 N N . LYS A 1 191 ? 9.138 -9.369 -14.159 1.00 92.94 191 LYS A N 1
ATOM 1580 C CA . LYS A 1 191 ? 10.591 -9.473 -14.350 1.00 92.94 191 LYS A CA 1
ATOM 1581 C C . LYS A 1 191 ? 11.310 -9.255 -13.025 1.00 92.94 191 LYS A C 1
ATOM 1583 O O . LYS A 1 191 ? 12.124 -10.091 -12.646 1.00 92.94 191 LYS A O 1
ATOM 1588 N N . THR A 1 192 ? 10.952 -8.203 -12.294 1.00 92.25 192 THR A N 1
ATOM 1589 C CA . THR A 1 192 ? 11.606 -7.823 -11.038 1.00 92.25 192 THR A CA 1
ATOM 1590 C C . THR A 1 192 ? 11.521 -8.931 -9.989 1.00 92.25 192 THR A C 1
ATOM 1592 O O . THR A 1 192 ? 12.553 -9.301 -9.432 1.00 92.25 192 THR A O 1
ATOM 1595 N N . ILE A 1 193 ? 10.353 -9.557 -9.784 1.00 92.81 193 ILE A N 1
ATOM 1596 C CA . ILE A 1 193 ? 10.210 -10.645 -8.793 1.00 92.81 193 ILE A CA 1
ATOM 1597 C C . ILE A 1 193 ? 11.079 -11.878 -9.097 1.00 92.81 193 ILE A C 1
ATOM 1599 O O . ILE A 1 193 ? 11.391 -12.643 -8.192 1.00 92.81 193 ILE A O 1
ATOM 1603 N N . LYS A 1 194 ? 11.495 -12.081 -10.357 1.00 90.75 194 LYS A N 1
ATOM 1604 C CA . LYS A 1 194 ? 12.389 -13.186 -10.755 1.00 90.75 194 LYS A CA 1
ATOM 1605 C C . LYS A 1 194 ? 13.868 -12.859 -10.552 1.00 90.75 194 LYS A C 1
ATOM 1607 O O . LYS A 1 194 ? 14.687 -13.771 -10.532 1.00 90.75 194 LYS A O 1
ATOM 1612 N N . CYS A 1 195 ? 14.213 -11.576 -10.464 1.00 88.00 195 CYS A N 1
ATOM 1613 C CA . CYS A 1 195 ? 15.595 -11.107 -10.374 1.00 88.00 195 CYS A CA 1
ATOM 1614 C C . CYS A 1 195 ? 16.072 -10.900 -8.933 1.00 88.00 195 CYS A C 1
ATOM 1616 O O . CYS A 1 195 ? 17.275 -10.789 -8.714 1.00 88.00 195 CYS A O 1
ATOM 1618 N N . ILE A 1 196 ? 15.161 -10.831 -7.959 1.00 85.69 196 ILE A N 1
ATOM 1619 C CA . ILE A 1 196 ? 15.517 -10.632 -6.553 1.00 85.69 196 ILE A CA 1
ATOM 1620 C C . ILE A 1 196 ? 15.912 -11.981 -5.934 1.00 85.69 196 ILE A C 1
ATOM 1622 O O . ILE A 1 196 ? 15.061 -12.868 -5.829 1.00 85.69 196 ILE A O 1
ATOM 1626 N N . PRO A 1 197 ? 17.174 -12.164 -5.502 1.00 77.38 197 PRO A N 1
ATOM 1627 C CA . PRO A 1 197 ? 17.581 -13.385 -4.825 1.00 77.38 197 PRO A CA 1
ATOM 1628 C C . PRO A 1 197 ? 16.947 -13.447 -3.432 1.00 77.38 197 PRO A C 1
ATOM 1630 O O . PRO A 1 197 ? 17.002 -12.486 -2.667 1.00 77.38 197 PRO A O 1
ATOM 1633 N N . LEU A 1 198 ? 16.378 -14.601 -3.091 1.00 72.38 198 LEU A N 1
ATOM 1634 C CA . LEU A 1 198 ? 15.837 -14.893 -1.764 1.00 72.38 198 LEU A CA 1
ATOM 1635 C C . LEU A 1 198 ? 16.855 -15.756 -1.004 1.00 72.38 198 LEU A C 1
ATOM 1637 O O . LEU A 1 198 ? 16.735 -16.978 -0.965 1.00 72.38 198 LEU A O 1
ATOM 1641 N N . GLY A 1 199 ? 17.901 -15.135 -0.452 1.00 57.34 199 GLY A N 1
ATOM 1642 C CA . GLY A 1 199 ? 18.951 -15.829 0.304 1.00 57.34 199 GLY A CA 1
ATOM 1643 C C . GLY A 1 199 ? 19.497 -14.991 1.464 1.00 57.34 199 GLY A C 1
ATOM 1644 O O . GLY A 1 199 ? 19.612 -13.777 1.335 1.00 57.34 199 GLY A O 1
ATOM 1645 N N . GLY A 1 200 ? 19.845 -15.642 2.583 1.00 58.06 200 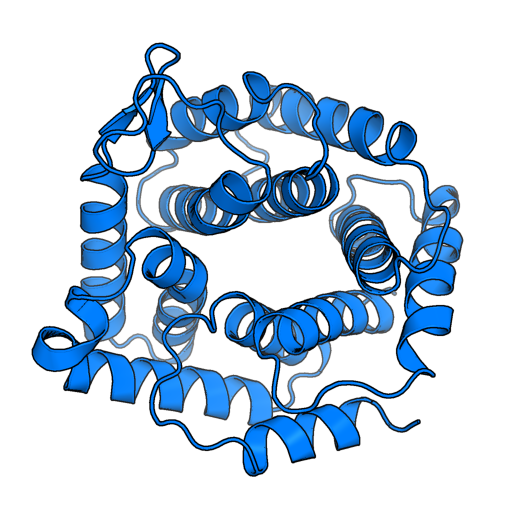GLY A N 1
ATOM 1646 C CA . GLY A 1 200 ? 20.364 -15.007 3.808 1.00 58.06 200 GLY A CA 1
ATOM 1647 C C . GLY A 1 200 ? 19.315 -14.740 4.900 1.00 58.06 200 GLY A C 1
ATOM 1648 O O . GLY A 1 200 ? 18.154 -15.139 4.770 1.00 58.06 200 GLY A O 1
ATOM 1649 N N . ASP A 1 201 ? 19.748 -14.076 5.980 1.00 54.69 201 ASP A N 1
ATOM 1650 C CA . ASP A 1 201 ? 18.945 -13.655 7.146 1.00 54.69 201 ASP A CA 1
ATOM 1651 C C . ASP A 1 201 ? 18.052 -12.445 6.791 1.00 54.69 201 ASP A C 1
ATOM 1653 O O . ASP A 1 201 ? 18.228 -11.318 7.247 1.00 54.69 201 ASP A O 1
ATOM 1657 N N . ALA A 1 202 ? 17.154 -12.675 5.831 1.00 75.81 202 ALA A N 1
ATOM 1658 C CA . ALA A 1 202 ? 16.357 -11.668 5.138 1.00 75.81 202 ALA A CA 1
ATOM 1659 C C . ALA A 1 202 ? 14.854 -11.886 5.385 1.00 75.81 202 ALA A C 1
ATOM 1661 O O . ALA A 1 202 ? 14.057 -11.928 4.444 1.00 75.81 202 ALA A O 1
ATOM 1662 N N . LYS A 1 203 ? 14.464 -12.067 6.657 1.00 83.69 203 LYS A N 1
ATOM 1663 C CA . LYS A 1 203 ? 13.073 -12.313 7.086 1.00 83.69 203 LYS A CA 1
ATOM 1664 C C . LYS A 1 203 ? 12.087 -11.365 6.399 1.00 83.69 203 LYS A C 1
ATOM 1666 O O . LYS A 1 203 ? 11.194 -11.818 5.687 1.00 83.69 203 LYS A O 1
ATOM 1671 N N . MET A 1 204 ? 12.302 -10.054 6.527 1.00 86.56 204 MET A N 1
ATOM 1672 C CA . MET A 1 204 ? 11.416 -9.048 5.927 1.00 86.56 204 MET A CA 1
ATOM 1673 C C . MET A 1 204 ? 11.402 -9.106 4.401 1.00 86.56 204 MET A C 1
ATOM 1675 O O . MET A 1 204 ? 10.345 -8.975 3.799 1.00 86.56 204 MET A O 1
ATOM 1679 N N . GLN A 1 205 ? 12.529 -9.404 3.755 1.00 89.19 205 GLN A N 1
ATOM 1680 C CA . GLN A 1 205 ? 12.557 -9.532 2.299 1.00 89.19 205 GLN A CA 1
ATOM 1681 C C . GLN A 1 205 ? 11.678 -10.692 1.806 1.00 89.19 205 GLN A C 1
ATOM 1683 O O . GLN A 1 205 ? 10.987 -10.551 0.796 1.00 89.19 205 GLN A O 1
ATOM 1688 N N . LYS A 1 206 ? 11.668 -11.823 2.528 1.00 90.81 206 LYS A N 1
ATOM 1689 C CA . LYS A 1 206 ? 10.778 -12.957 2.231 1.00 90.81 206 LYS A CA 1
ATOM 1690 C C . LYS A 1 206 ? 9.316 -12.577 2.430 1.00 90.81 206 LYS A C 1
ATOM 1692 O O . LYS A 1 206 ? 8.508 -12.864 1.555 1.00 90.81 206 LYS A O 1
ATOM 1697 N N . VAL A 1 207 ? 8.994 -11.882 3.521 1.00 92.44 207 VAL A N 1
ATOM 1698 C CA . VAL A 1 207 ? 7.628 -11.422 3.819 1.00 92.44 207 VAL A CA 1
ATOM 1699 C C . VAL A 1 207 ? 7.129 -10.463 2.743 1.00 92.44 207 VAL A C 1
ATOM 1701 O O . VAL A 1 207 ? 6.062 -10.691 2.183 1.00 92.44 207 VAL A O 1
ATOM 1704 N N . CYS A 1 208 ? 7.909 -9.438 2.393 1.00 94.44 208 CYS A N 1
ATOM 1705 C CA . CYS A 1 208 ? 7.576 -8.496 1.326 1.00 94.44 208 CYS A CA 1
ATOM 1706 C C . CYS A 1 208 ? 7.384 -9.206 -0.024 1.00 94.44 208 CYS A C 1
ATOM 1708 O O . CYS A 1 208 ? 6.464 -8.882 -0.774 1.00 94.44 208 CYS A O 1
ATOM 1710 N N . MET A 1 209 ? 8.233 -10.193 -0.337 1.00 94.62 209 MET A N 1
ATOM 1711 C CA . MET A 1 209 ? 8.109 -10.971 -1.571 1.00 94.62 209 MET A CA 1
ATOM 1712 C C . MET A 1 209 ? 6.845 -11.835 -1.555 1.00 94.62 209 MET A C 1
ATOM 1714 O O . MET A 1 209 ? 6.106 -11.861 -2.537 1.00 94.62 209 MET A O 1
ATOM 1718 N N . GLY A 1 210 ? 6.572 -12.518 -0.442 1.00 95.19 210 GLY A N 1
ATOM 1719 C CA . GLY A 1 210 ? 5.363 -13.312 -0.250 1.00 95.19 210 GLY A CA 1
ATOM 1720 C C . GLY A 1 210 ? 4.103 -12.458 -0.373 1.00 95.19 210 GLY A C 1
ATOM 1721 O O . GLY A 1 210 ? 3.213 -12.802 -1.148 1.00 95.19 210 GLY A O 1
ATOM 1722 N N . TYR A 1 211 ? 4.075 -11.299 0.292 1.00 96.81 211 TYR A N 1
ATOM 1723 C CA . TYR A 1 211 ? 3.028 -10.286 0.151 1.00 96.81 211 TYR A CA 1
ATOM 1724 C C . TYR A 1 211 ? 2.783 -9.931 -1.317 1.00 96.81 211 TYR A C 1
ATOM 1726 O O . TYR A 1 211 ? 1.662 -10.068 -1.805 1.00 96.81 211 TYR A O 1
ATOM 1734 N N . ALA A 1 212 ? 3.834 -9.531 -2.037 1.00 97.56 212 ALA A N 1
ATOM 1735 C CA . ALA A 1 212 ? 3.709 -9.095 -3.419 1.00 97.56 212 ALA A CA 1
ATOM 1736 C C . ALA A 1 212 ? 3.227 -10.217 -4.349 1.00 97.56 212 ALA A C 1
ATOM 1738 O O . ALA A 1 212 ? 2.376 -9.983 -5.206 1.00 97.56 212 ALA A O 1
ATOM 1739 N N . ILE A 1 213 ? 3.727 -11.443 -4.170 1.00 96.88 213 ILE A N 1
ATOM 1740 C CA . ILE A 1 213 ? 3.300 -12.610 -4.952 1.00 96.88 213 ILE A CA 1
ATOM 1741 C C . ILE A 1 213 ? 1.827 -12.936 -4.692 1.00 96.88 213 ILE A C 1
ATOM 1743 O O . ILE A 1 213 ? 1.070 -13.125 -5.647 1.00 96.88 213 ILE A O 1
ATOM 1747 N N . LEU A 1 214 ? 1.411 -13.002 -3.425 1.00 97.19 214 LEU A N 1
ATOM 1748 C CA . LEU A 1 214 ? 0.035 -13.343 -3.067 1.00 97.19 214 LEU A CA 1
ATOM 1749 C C . LEU A 1 214 ? -0.944 -12.259 -3.504 1.00 97.19 214 LEU A C 1
ATOM 1751 O O . LEU A 1 214 ? -1.961 -12.577 -4.119 1.00 97.19 214 LEU A O 1
ATOM 1755 N N . LYS A 1 215 ? -0.605 -10.985 -3.287 1.00 97.75 215 LYS A N 1
ATOM 1756 C CA . LYS A 1 215 ? -1.403 -9.863 -3.783 1.00 97.75 215 LYS A CA 1
ATOM 1757 C C . LYS A 1 215 ? -1.552 -9.923 -5.301 1.00 97.75 215 LYS A C 1
ATOM 1759 O O . LYS A 1 215 ? -2.664 -9.825 -5.807 1.00 97.75 215 LYS A O 1
ATOM 1764 N N . ALA A 1 216 ? -0.464 -10.189 -6.026 1.00 97.50 216 ALA A N 1
ATOM 1765 C CA . ALA A 1 216 ? -0.501 -10.339 -7.477 1.00 97.50 216 ALA A CA 1
ATOM 1766 C C . ALA A 1 216 ? -1.333 -11.535 -7.961 1.00 97.50 216 ALA A C 1
ATOM 1768 O O . ALA A 1 216 ? -1.900 -11.461 -9.050 1.00 97.50 216 ALA A O 1
ATOM 1769 N N . CYS A 1 217 ? -1.430 -12.618 -7.188 1.00 96.94 217 CYS A N 1
ATOM 1770 C CA . CYS A 1 217 ? -2.377 -13.698 -7.473 1.00 96.94 217 CYS A CA 1
ATOM 1771 C C . CYS A 1 217 ? -3.823 -13.225 -7.254 1.00 96.94 217 CYS A C 1
ATOM 1773 O O . CYS A 1 217 ? -4.657 -13.396 -8.139 1.00 96.94 217 CYS A O 1
ATOM 1775 N N . ASN A 1 218 ? -4.093 -12.566 -6.123 1.00 94.75 218 ASN A N 1
ATOM 1776 C CA . ASN A 1 218 ? -5.428 -12.097 -5.738 1.00 94.75 218 ASN A CA 1
ATOM 1777 C C . ASN A 1 218 ? -6.016 -11.070 -6.718 1.00 94.75 218 ASN A C 1
ATOM 1779 O O . ASN A 1 218 ? -7.224 -11.068 -6.940 1.00 94.75 218 ASN A O 1
ATOM 1783 N N . ILE A 1 219 ? -5.179 -10.231 -7.337 1.00 94.19 219 ILE A N 1
ATOM 1784 C CA . ILE A 1 219 ? -5.616 -9.236 -8.334 1.00 94.19 219 ILE A CA 1
ATOM 1785 C C . ILE A 1 219 ? -5.455 -9.712 -9.791 1.00 94.19 219 ILE A C 1
ATOM 1787 O O . ILE A 1 219 ? -5.594 -8.927 -10.725 1.00 94.19 219 ILE A O 1
ATOM 1791 N N . GLY A 1 220 ? -5.151 -10.999 -10.012 1.00 93.50 220 GLY A N 1
ATOM 1792 C CA . GLY A 1 220 ? -5.128 -11.616 -11.347 1.00 93.50 220 GLY A CA 1
ATOM 1793 C C . GLY A 1 220 ? -3.902 -11.291 -12.214 1.00 93.50 220 GLY A C 1
ATOM 1794 O O . GLY A 1 220 ? -3.913 -11.513 -13.427 1.00 93.50 220 GLY A O 1
ATOM 1795 N N . ILE A 1 221 ? -2.821 -10.777 -11.624 1.00 95.38 221 ILE A N 1
ATOM 1796 C CA . ILE A 1 221 ? -1.570 -10.453 -12.328 1.00 95.38 221 ILE A CA 1
ATOM 1797 C C . ILE A 1 221 ? -0.675 -11.679 -12.518 1.00 95.38 221 ILE A C 1
ATOM 1799 O O . ILE A 1 221 ? -0.019 -11.806 -13.565 1.00 95.38 221 ILE A O 1
ATOM 1803 N N . LEU A 1 222 ? -0.633 -12.559 -11.517 1.00 96.69 222 LEU A N 1
ATOM 1804 C CA . LEU A 1 222 ? 0.064 -13.843 -11.545 1.00 96.69 222 LEU A CA 1
ATOM 1805 C C . LEU A 1 222 ? -0.942 -14.994 -11.555 1.00 96.69 222 LEU A C 1
ATOM 1807 O O . LEU A 1 222 ? -2.014 -14.894 -10.971 1.00 96.69 222 LEU A O 1
ATOM 1811 N N . ASN A 1 223 ? -0.568 -16.102 -12.199 1.00 95.25 223 ASN A N 1
ATOM 1812 C CA . ASN A 1 223 ? -1.354 -17.335 -12.161 1.00 95.25 223 ASN A CA 1
ATOM 1813 C C . ASN A 1 223 ? -1.227 -17.992 -10.762 1.00 95.25 223 ASN A C 1
ATOM 1815 O O . ASN A 1 223 ? -0.110 -18.399 -10.413 1.00 95.25 223 ASN A O 1
ATOM 1819 N N . PRO A 1 224 ? -2.330 -18.152 -10.001 1.00 95.00 224 PRO A N 1
ATOM 1820 C CA . PRO A 1 224 ? -2.309 -18.776 -8.680 1.00 95.00 224 PRO A CA 1
ATOM 1821 C C . PRO A 1 224 ? -1.740 -20.200 -8.680 1.00 95.00 224 PRO A C 1
ATOM 1823 O O . PRO A 1 224 ? -0.929 -20.512 -7.815 1.00 95.00 224 PRO A O 1
ATOM 1826 N N . GLU A 1 225 ? -2.043 -21.036 -9.681 1.00 93.94 225 GLU A N 1
ATOM 1827 C CA . GLU A 1 225 ? -1.551 -22.428 -9.750 1.00 93.94 225 GLU A CA 1
ATOM 1828 C C . GLU A 1 225 ? -0.022 -22.516 -9.733 1.00 93.94 225 GLU A C 1
ATOM 1830 O O . GLU A 1 225 ? 0.557 -23.498 -9.280 1.00 93.94 225 GLU A O 1
ATOM 1835 N N . LYS A 1 226 ? 0.646 -21.475 -10.239 1.00 94.88 226 LYS A N 1
ATOM 1836 C CA . LYS A 1 226 ? 2.102 -21.428 -10.345 1.00 94.88 226 LYS A CA 1
ATOM 1837 C C . LYS A 1 226 ? 2.775 -20.735 -9.163 1.00 94.88 226 LYS A C 1
ATOM 1839 O O . LYS A 1 226 ? 3.918 -21.055 -8.851 1.00 94.88 226 LYS A O 1
ATOM 1844 N N . TYR A 1 227 ? 2.124 -19.734 -8.578 1.00 95.44 227 TYR A N 1
ATOM 1845 C CA . TYR A 1 227 ? 2.782 -18.789 -7.672 1.00 95.44 227 TYR A CA 1
ATOM 1846 C C . TYR A 1 227 ? 2.246 -18.824 -6.241 1.00 95.44 227 TYR A C 1
ATOM 1848 O O . TYR A 1 227 ? 2.942 -18.372 -5.331 1.00 95.44 227 TYR A O 1
ATOM 1856 N N . LEU A 1 228 ? 1.050 -19.377 -6.023 1.00 93.56 228 LEU A N 1
ATOM 1857 C CA . LEU A 1 228 ? 0.378 -19.323 -4.731 1.00 93.56 228 LEU A CA 1
ATOM 1858 C C . LEU A 1 228 ? 1.175 -20.027 -3.630 1.00 93.56 228 LEU A C 1
ATOM 1860 O O . LEU A 1 228 ? 1.407 -19.445 -2.573 1.00 93.56 228 LEU A O 1
ATOM 1864 N N . GLU A 1 229 ? 1.633 -21.253 -3.892 1.00 93.62 229 GLU A N 1
ATOM 1865 C CA . GLU A 1 229 ? 2.413 -22.035 -2.926 1.00 93.62 229 GLU A CA 1
ATOM 1866 C C . GLU A 1 229 ? 3.718 -21.319 -2.559 1.00 93.62 229 GLU A C 1
ATOM 1868 O O . GLU A 1 229 ? 4.021 -21.151 -1.382 1.00 93.62 229 GLU A O 1
ATOM 1873 N N . THR A 1 230 ? 4.436 -20.787 -3.556 1.00 92.69 230 THR A N 1
ATOM 1874 C CA . THR A 1 230 ? 5.661 -20.006 -3.322 1.00 92.69 230 THR A CA 1
ATOM 1875 C C . THR A 1 230 ? 5.401 -18.799 -2.420 1.00 92.69 230 THR A C 1
ATOM 1877 O O . THR A 1 230 ? 6.161 -18.564 -1.484 1.00 92.69 230 THR A O 1
ATOM 1880 N N . GLY A 1 231 ? 4.326 -18.044 -2.673 1.00 93.12 231 GLY A N 1
ATOM 1881 C CA . GLY A 1 231 ? 3.957 -16.896 -1.843 1.00 93.12 231 GLY A CA 1
ATOM 1882 C C . GLY A 1 231 ? 3.646 -17.288 -0.395 1.00 93.12 231 GLY A C 1
ATOM 1883 O O . GLY A 1 231 ? 4.128 -16.632 0.527 1.00 93.12 231 GLY A O 1
ATOM 1884 N N . ARG A 1 232 ? 2.907 -18.388 -0.189 1.00 92.38 232 ARG A N 1
ATOM 1885 C CA . ARG A 1 232 ? 2.559 -18.906 1.146 1.00 92.38 232 ARG A CA 1
ATOM 1886 C C . ARG A 1 232 ? 3.788 -19.353 1.932 1.00 92.38 232 ARG A C 1
ATOM 1888 O O . ARG A 1 232 ? 3.987 -18.885 3.048 1.00 92.38 232 ARG A O 1
ATOM 1895 N N . THR A 1 233 ? 4.660 -20.163 1.329 1.00 91.56 233 THR A N 1
ATOM 1896 C CA . THR A 1 233 ? 5.871 -20.671 1.996 1.00 91.56 233 THR A CA 1
ATOM 1897 C C . THR A 1 233 ? 6.796 -19.550 2.475 1.00 91.56 233 THR A C 1
ATOM 1899 O O . THR A 1 233 ? 7.412 -19.668 3.534 1.00 91.56 233 THR A O 1
ATOM 1902 N N . LEU A 1 234 ? 6.895 -18.450 1.720 1.00 91.06 234 LEU A N 1
ATOM 1903 C CA . LEU A 1 234 ? 7.715 -17.298 2.108 1.00 91.06 234 LEU A CA 1
ATOM 1904 C C . LEU A 1 234 ? 7.192 -16.576 3.355 1.00 91.06 234 LEU A C 1
ATOM 1906 O O . LEU A 1 234 ? 7.994 -16.021 4.105 1.00 91.06 234 LEU A O 1
ATOM 1910 N N . ILE A 1 235 ? 5.875 -16.583 3.564 1.00 89.75 235 ILE A N 1
ATOM 1911 C CA . ILE A 1 235 ? 5.220 -15.942 4.707 1.00 89.75 235 ILE A CA 1
ATOM 1912 C C . ILE A 1 235 ? 5.215 -16.878 5.916 1.00 89.75 235 ILE A C 1
ATOM 1914 O O . ILE A 1 235 ? 5.621 -16.454 6.996 1.00 89.75 235 ILE A O 1
ATOM 1918 N N . ASP A 1 236 ? 4.819 -18.141 5.732 1.00 85.62 236 ASP A N 1
ATOM 1919 C CA . ASP A 1 236 ? 4.712 -19.128 6.817 1.00 85.62 236 ASP A CA 1
ATOM 1920 C C . ASP A 1 236 ? 6.022 -19.242 7.602 1.00 85.62 236 ASP A C 1
ATOM 1922 O O . ASP A 1 236 ? 6.034 -19.108 8.824 1.00 85.62 236 ASP A O 1
ATOM 1926 N N . GLY A 1 237 ? 7.152 -19.371 6.899 1.00 75.38 237 GLY A N 1
ATOM 1927 C CA . GLY A 1 237 ? 8.461 -19.474 7.545 1.00 75.38 237 GLY A CA 1
ATOM 1928 C C . GLY A 1 237 ? 8.878 -18.227 8.335 1.00 75.38 237 GLY A C 1
ATOM 1929 O O . GLY A 1 237 ? 9.729 -18.328 9.210 1.00 75.38 237 GLY A O 1
ATOM 1930 N N . ALA A 1 238 ? 8.298 -17.060 8.043 1.00 76.38 238 ALA A N 1
ATOM 1931 C CA . ALA A 1 238 ? 8.618 -15.811 8.725 1.00 76.38 238 ALA A CA 1
ATOM 1932 C C . ALA A 1 238 ? 7.685 -15.514 9.912 1.00 76.38 238 ALA A C 1
ATOM 1934 O O . ALA A 1 238 ? 8.108 -14.834 10.847 1.00 76.38 238 ALA A O 1
ATOM 1935 N N . ILE A 1 239 ? 6.437 -16.001 9.895 1.00 72.69 239 ILE A N 1
ATOM 1936 C CA . ILE A 1 239 ? 5.443 -15.766 10.962 1.00 72.69 239 ILE A CA 1
ATOM 1937 C C . ILE A 1 239 ? 5.803 -16.493 12.264 1.00 72.69 239 ILE A C 1
ATOM 1939 O O . ILE A 1 239 ? 5.470 -16.005 13.342 1.00 72.69 239 ILE A O 1
ATOM 1943 N N . ASP A 1 240 ? 6.499 -17.626 12.199 1.00 70.69 240 ASP A N 1
ATOM 1944 C CA . ASP A 1 240 ? 6.836 -18.410 13.396 1.00 70.69 240 ASP A CA 1
ATOM 1945 C C . ASP A 1 240 ? 8.000 -17.834 14.225 1.00 70.69 240 ASP A C 1
ATOM 1947 O O . ASP A 1 240 ? 8.238 -18.258 15.358 1.00 70.69 240 ASP A O 1
ATOM 1951 N N . GLU A 1 241 ? 8.715 -16.838 13.705 1.00 71.75 241 GLU A N 1
ATOM 1952 C CA . GLU A 1 241 ? 9.831 -16.197 14.397 1.00 71.75 241 GLU A CA 1
ATOM 1953 C C . GLU A 1 241 ? 9.372 -14.993 15.244 1.00 71.75 241 GLU A C 1
ATOM 1955 O O . GLU A 1 241 ? 8.556 -14.199 14.767 1.00 71.75 241 GLU A O 1
ATOM 1960 N N . PRO A 1 242 ? 9.949 -14.757 16.441 1.00 68.44 242 PRO A N 1
ATOM 1961 C CA . PRO A 1 242 ? 9.629 -13.595 17.271 1.00 68.44 242 PRO A CA 1
ATOM 1962 C C . PRO A 1 242 ? 9.748 -12.265 16.515 1.00 68.44 242 PRO A C 1
ATOM 1964 O O . PRO A 1 242 ? 10.623 -12.085 15.663 1.00 68.44 242 PRO A O 1
ATOM 1967 N N . PHE A 1 243 ? 8.870 -11.321 16.849 1.00 68.38 243 PHE A N 1
ATOM 1968 C CA . PHE A 1 243 ? 8.831 -9.990 16.247 1.00 68.38 243 PHE A CA 1
ATOM 1969 C C . PHE A 1 243 ? 9.170 -8.919 17.271 1.00 68.38 243 PHE A C 1
ATOM 1971 O O . PHE A 1 243 ? 8.783 -9.026 18.438 1.00 68.38 243 PHE A O 1
ATOM 1978 N N . ASP A 1 244 ? 9.844 -7.864 16.814 1.00 71.62 244 ASP A N 1
ATOM 1979 C CA . ASP A 1 244 ? 9.966 -6.649 17.604 1.00 71.62 244 ASP A CA 1
ATOM 1980 C C . ASP A 1 244 ? 8.602 -5.951 17.658 1.00 71.62 244 ASP A C 1
ATOM 1982 O O . ASP A 1 244 ? 8.084 -5.453 16.659 1.00 71.62 244 ASP A O 1
ATOM 1986 N N . GLN A 1 245 ? 8.007 -5.924 18.848 1.00 67.81 245 GLN A N 1
ATOM 1987 C CA . GLN A 1 245 ? 6.713 -5.292 19.101 1.00 67.81 245 GLN A CA 1
ATOM 1988 C C . GLN A 1 245 ? 6.791 -3.756 19.146 1.00 67.81 245 GLN A C 1
ATOM 1990 O O . GLN A 1 245 ? 5.833 -3.112 19.566 1.00 67.81 245 GLN A O 1
ATOM 1995 N N . LYS A 1 246 ? 7.907 -3.152 18.722 1.00 73.69 246 LYS A N 1
ATOM 1996 C CA . LYS A 1 246 ? 8.083 -1.696 18.632 1.00 73.69 246 LYS A CA 1
ATOM 1997 C C . LYS A 1 246 ? 8.335 -1.176 17.215 1.00 73.69 246 LYS A C 1
ATOM 1999 O O . LYS A 1 246 ? 8.512 0.026 17.055 1.00 73.69 246 LYS A O 1
ATOM 2004 N N . ASP A 1 247 ? 8.329 -2.043 16.205 1.00 86.00 247 ASP A N 1
ATOM 2005 C CA . ASP A 1 247 ? 8.567 -1.664 14.808 1.00 86.00 247 ASP A CA 1
ATOM 2006 C C . ASP A 1 247 ? 7.249 -1.624 14.015 1.00 86.00 247 ASP A C 1
ATOM 2008 O O . ASP A 1 247 ? 6.729 -2.661 13.591 1.00 86.00 247 ASP A O 1
ATOM 2012 N N . ASP A 1 248 ? 6.693 -0.418 13.843 1.00 88.88 248 ASP A N 1
ATOM 2013 C CA . ASP A 1 248 ? 5.456 -0.174 13.083 1.00 88.88 248 ASP A CA 1
ATOM 2014 C C . ASP A 1 248 ? 5.584 -0.611 11.615 1.00 88.88 248 ASP A C 1
ATOM 2016 O O . ASP A 1 248 ? 4.624 -1.117 11.025 1.00 88.88 248 ASP A O 1
ATOM 2020 N N . VAL A 1 249 ? 6.769 -0.451 11.017 1.00 90.06 249 VAL A N 1
ATOM 2021 C CA . VAL A 1 249 ? 7.006 -0.765 9.605 1.00 90.06 249 VAL A CA 1
ATOM 2022 C C . VAL A 1 249 ? 6.967 -2.271 9.398 1.00 90.06 249 VAL A C 1
ATOM 2024 O O . VAL A 1 249 ? 6.169 -2.762 8.595 1.00 90.06 249 VAL A O 1
ATOM 2027 N N . SER A 1 250 ? 7.768 -3.015 10.165 1.00 89.62 250 SER A N 1
ATOM 2028 C CA . SER A 1 250 ? 7.783 -4.478 10.087 1.00 89.62 250 SER A CA 1
ATOM 2029 C C . SER A 1 250 ? 6.422 -5.074 10.443 1.00 89.62 250 SER A C 1
ATOM 2031 O O . SER A 1 250 ? 5.945 -5.964 9.736 1.00 89.62 250 SER A O 1
ATOM 2033 N N . MET A 1 251 ? 5.754 -4.574 11.492 1.00 89.75 251 MET A N 1
ATOM 2034 C CA . MET A 1 251 ? 4.417 -5.049 11.860 1.00 89.75 251 MET A CA 1
ATOM 2035 C C . MET A 1 251 ? 3.405 -4.801 10.736 1.00 89.75 251 MET A C 1
ATOM 2037 O O . MET A 1 251 ? 2.661 -5.706 10.362 1.00 89.75 251 MET A O 1
ATOM 2041 N N . GLY A 1 252 ? 3.421 -3.611 10.134 1.00 93.25 252 GLY A N 1
ATOM 2042 C CA . GLY A 1 252 ? 2.564 -3.282 9.002 1.00 93.25 252 GLY A CA 1
ATOM 2043 C C . GLY A 1 252 ? 2.772 -4.187 7.793 1.00 93.25 252 GLY A C 1
ATOM 2044 O O . GLY A 1 252 ? 1.804 -4.720 7.252 1.00 93.25 252 GLY A O 1
ATOM 2045 N N . ILE A 1 253 ? 4.027 -4.432 7.408 1.00 93.81 253 ILE A N 1
ATOM 2046 C CA . ILE A 1 253 ? 4.380 -5.353 6.316 1.00 93.81 253 ILE A CA 1
ATOM 2047 C C . ILE A 1 253 ? 3.863 -6.761 6.595 1.00 93.81 253 ILE A C 1
ATOM 2049 O O . ILE A 1 253 ? 3.270 -7.390 5.717 1.00 93.81 253 ILE A O 1
ATOM 2053 N N . MET A 1 254 ? 4.040 -7.248 7.821 1.00 91.88 254 MET A N 1
ATOM 2054 C CA . MET A 1 254 ? 3.545 -8.561 8.216 1.00 91.88 254 MET A CA 1
ATOM 2055 C C . MET A 1 254 ? 2.018 -8.642 8.175 1.00 91.88 254 MET A C 1
ATOM 2057 O O . MET A 1 254 ? 1.475 -9.634 7.696 1.00 91.88 254 MET A O 1
ATOM 2061 N N . MET A 1 255 ? 1.317 -7.602 8.633 1.00 93.75 255 MET A N 1
ATOM 2062 C CA . MET A 1 255 ? -0.143 -7.522 8.557 1.00 93.75 255 MET A CA 1
ATOM 2063 C C . MET A 1 255 ? -0.631 -7.522 7.107 1.00 93.75 255 MET A C 1
ATOM 2065 O O . MET A 1 255 ? -1.559 -8.255 6.782 1.00 93.75 255 MET A O 1
ATOM 2069 N N . MET A 1 256 ? 0.018 -6.765 6.217 1.00 96.06 256 MET A N 1
ATOM 2070 C CA . MET A 1 256 ? -0.290 -6.797 4.783 1.00 96.06 256 MET A CA 1
ATOM 2071 C C . MET A 1 256 ? -0.064 -8.197 4.199 1.00 96.06 256 MET A C 1
ATOM 2073 O O . MET A 1 256 ? -0.942 -8.735 3.526 1.00 96.06 256 MET A O 1
ATOM 2077 N N . ALA A 1 257 ? 1.076 -8.826 4.491 1.00 95.19 257 ALA A N 1
ATOM 2078 C CA . ALA A 1 257 ? 1.390 -10.175 4.028 1.00 95.19 257 ALA A CA 1
ATOM 2079 C C . ALA A 1 257 ? 0.364 -11.206 4.521 1.00 95.19 257 ALA A C 1
ATOM 2081 O O . ALA A 1 257 ? -0.170 -11.982 3.726 1.00 95.19 257 ALA A O 1
ATOM 2082 N N . TYR A 1 258 ? 0.039 -11.180 5.814 1.00 93.12 258 TYR A N 1
ATOM 2083 C CA . TYR A 1 258 ? -0.920 -12.097 6.416 1.00 93.12 258 TYR A CA 1
ATOM 2084 C C . TYR A 1 258 ? -2.341 -11.880 5.891 1.00 93.12 258 TYR A C 1
ATOM 2086 O O . TYR A 1 258 ? -3.022 -12.852 5.571 1.00 93.12 258 TYR A O 1
ATOM 2094 N N . ALA A 1 259 ? -2.760 -10.627 5.686 1.00 94.81 259 ALA A N 1
ATOM 2095 C CA . ALA A 1 259 ? -4.033 -10.317 5.044 1.00 94.81 259 ALA A CA 1
ATOM 2096 C C . ALA A 1 259 ? -4.135 -10.970 3.658 1.00 94.81 259 ALA A C 1
ATOM 2098 O O . ALA A 1 259 ? -5.158 -11.565 3.325 1.00 94.81 259 ALA A O 1
ATOM 2099 N N . GLN A 1 260 ? -3.070 -10.919 2.851 1.00 95.38 260 GLN A N 1
ATOM 2100 C CA . GLN A 1 260 ? -3.049 -11.597 1.551 1.00 95.38 260 GLN A CA 1
ATOM 2101 C C . GLN A 1 260 ? -3.024 -13.123 1.691 1.00 95.38 260 GLN A C 1
ATOM 2103 O O . GLN A 1 260 ? -3.664 -13.807 0.897 1.00 95.38 260 GLN A O 1
ATOM 2108 N N . PHE A 1 261 ? -2.340 -13.654 2.709 1.00 92.12 261 PHE A N 1
ATOM 2109 C CA . PHE A 1 261 ? -2.268 -15.087 3.009 1.00 92.12 261 PHE A CA 1
ATOM 2110 C C . PHE A 1 261 ? -3.632 -15.705 3.334 1.00 92.12 261 PHE A C 1
ATOM 2112 O O . PHE A 1 261 ? -3.945 -16.796 2.844 1.00 92.12 261 PHE A O 1
ATOM 2119 N N . ILE A 1 262 ? -4.445 -15.017 4.135 1.00 90.56 262 ILE A N 1
ATOM 2120 C CA . ILE A 1 262 ? -5.767 -15.508 4.545 1.00 90.56 262 ILE A CA 1
ATOM 2121 C C . ILE A 1 262 ? -6.865 -15.200 3.517 1.00 90.56 262 ILE A C 1
ATOM 2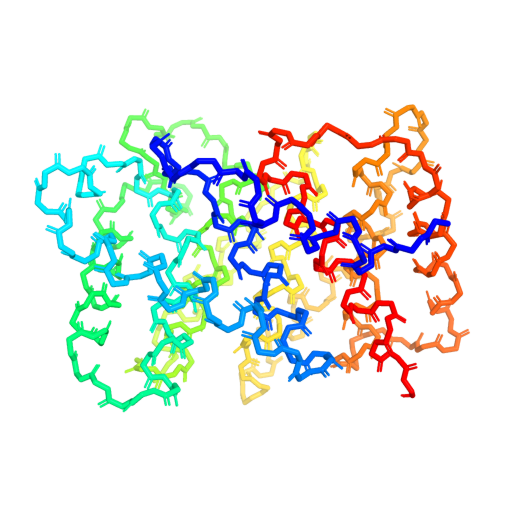123 O O . ILE A 1 262 ? -7.872 -15.899 3.493 1.00 90.56 262 ILE A O 1
ATOM 2127 N N . ARG A 1 263 ? -6.678 -14.194 2.646 1.00 84.69 263 ARG A N 1
ATOM 2128 C CA . ARG A 1 263 ? -7.659 -13.832 1.603 1.00 84.69 263 ARG A CA 1
ATOM 2129 C C . ARG A 1 263 ? -7.772 -14.838 0.466 1.00 84.69 263 ARG A C 1
ATOM 2131 O O . ARG A 1 263 ? -8.803 -14.827 -0.200 1.00 84.69 263 ARG A O 1
ATOM 2138 N N . VAL A 1 264 ? -6.739 -15.638 0.192 1.00 62.34 264 VAL A N 1
ATOM 2139 C CA . VAL A 1 264 ? -6.749 -16.471 -1.019 1.00 62.34 264 VAL A CA 1
ATOM 2140 C C . VAL A 1 264 ? -7.801 -17.581 -0.909 1.00 62.34 264 VAL A C 1
ATOM 2142 O O . VAL A 1 264 ? -7.613 -18.545 -0.160 1.00 62.34 264 VAL A O 1
ATOM 2145 N N . MET A 1 265 ? -8.854 -17.429 -1.717 1.00 52.62 265 MET A N 1
ATOM 2146 C CA . MET A 1 265 ? -9.840 -18.428 -2.137 1.00 52.62 265 MET A CA 1
ATOM 2147 C C . MET A 1 265 ? -9.786 -18.560 -3.656 1.00 52.62 265 MET A C 1
ATOM 2149 O O . MET A 1 265 ? -9.800 -17.501 -4.325 1.00 52.62 265 MET A O 1
#

InterPro domains:
  IPR008928 Six-hairpin glycosidase superfamily [SSF48208] (16-263)
  IPR010905 Glycosyl hydrolase, family 88 [PF07470] (22-156)
  IPR012341 Six-hairpin glycosidase-like superfamily [G3DSA:1.50.10.10] (10-158)
  IPR052043 Polysaccharide Degradation Enzymes [PTHR33886] (21-154)